Protein 5K7F (pdb70)

InterPro domains:
  IPR001647 DNA-binding HTH domain, TetR-type [PF00440] (18-64)
  IPR001647 DNA-binding HTH domain, TetR-type [PR00455] (18-31)
  IPR001647 DNA-binding HTH domain, TetR-type [PR00455] (39-62)
  IPR001647 DNA-binding HTH domain, TetR-type [PS50977] (12-72)
  IPR009057 Homedomain-like superfamily [SSF46689] (7-90)
  IPR036271 Tetracyclin repressor-like, C-terminal domain superfamily [SSF48498] (85-194)
  IPR041490 HTH-type transcriptional repressor KstR2, C-terminal [PF17932] (85-193)
  IPR050109 HTH-type, TetR-like transcriptional regulator [PTHR30055] (6-204)

Nearest PDB structures (foldseek):
  5k7f-assembly1_A  TM=1.006E+00  e=9.346E-26  Myxococcus xanthus DK 1622
  3dcf-assembly1_B  TM=7.563E-01  e=1.745E-08  Thermobifida fusca YX
  6en8-assembly1_B  TM=7.451E-01  e=1.597E-05  Sulfolobus acidocaldarius DSM 639
  6en8-assembly1_C  TM=7.399E-01  e=2.641E-05  Sulfolobus acidocaldarius DSM 639
  6el2-assembly1_B  TM=6.750E-01  e=2.523E-05  Sulfolobus acidocaldarius

CATH classification: 1.10.10.60 (+1 more: 1.10.357.10)

Structure (mmCIF, N/CA/C/O backbone):
data_5K7F
#
_entry.id   5K7F
#
_cell.length_a   39.664
_cell.length_b   95.225
_cell.length_c   62.051
_cell.angle_alpha   90.000
_cell.angle_beta   105.550
_cell.angle_gamma   90.000
#
_symmetry.space_group_name_H-M   'P 1 21 1'
#
loop_
_entity.id
_entity.type
_entity.pdbx_description
1 polymer 'Transcriptional regulator, TetR family'
2 non-polymer 'ACETATE ION'
3 water water
#
loop_
_atom_site.group_PDB
_atom_site.id
_atom_site.type_symbol
_atom_site.label_atom_id
_atom_site.label_alt_id
_atom_site.label_comp_id
_atom_site.label_asym_id
_atom_site.label_entity_id
_atom_site.label_seq_id
_atom_site.pdbx_PDB_ins_code
_atom_site.Cartn_x
_atom_site.Cartn_y
_atom_site.Cartn_z
_atom_site.occupancy
_atom_site.B_iso_or_equiv
_atom_site.auth_seq_id
_atom_site.auth_comp_id
_atom_site.auth_asym_id
_atom_site.auth_atom_id
_atom_site.pdbx_PDB_model_num
ATOM 1 N N . ARG A 1 17 ? -6.948 77.044 52.471 1.00 25.20 14 ARG A N 1
ATOM 2 C CA . ARG A 1 17 ? -7.140 77.172 53.915 1.00 22.74 14 ARG A CA 1
ATOM 3 C C . ARG A 1 17 ? -8.613 77.351 54.213 1.00 17.99 14 ARG A C 1
ATOM 4 O O . ARG A 1 17 ? -9.097 76.927 55.243 1.00 18.79 14 ARG A O 1
ATOM 24 N N . TYR A 1 18 ? -9.270 78.051 53.298 1.00 15.48 15 TYR A N 1
ATOM 25 C CA . TYR A 1 18 ? -10.708 78.268 53.388 1.00 19.95 15 TYR A CA 1
ATOM 26 C C . TYR A 1 18 ? -11.473 76.942 53.336 1.00 21.45 15 TYR A C 1
ATOM 27 O O . TYR A 1 18 ? -12.392 76.716 54.137 1.00 16.91 15 TYR A O 1
ATOM 45 N N . ARG A 1 19 ? -11.095 76.042 52.411 1.00 22.65 16 ARG A N 1
ATOM 46 C CA . ARG A 1 19 ? -11.772 74.750 52.297 1.00 17.21 16 ARG A CA 1
ATOM 47 C C . ARG A 1 19 ? -11.537 73.885 53.536 1.00 18.37 16 ARG A C 1
ATOM 48 O O . ARG A 1 19 ? -12.442 73.171 53.986 1.00 16.12 16 ARG A O 1
ATOM 69 N N . ALA A 1 20 ? -10.327 73.943 54.099 1.00 19.01 17 ALA A N 1
ATOM 70 C CA . ALA A 1 20 ? -10.028 73.225 55.336 1.00 15.02 17 ALA A CA 1
ATOM 71 C C . ALA A 1 20 ? -10.924 73.688 56.481 1.00 18.74 17 ALA A C 1
ATOM 72 O O . ALA A 1 20 ? -11.411 72.871 57.273 1.00 16.89 17 ALA A O 1
ATOM 79 N N . ILE A 1 21 ? -11.163 74.999 56.583 1.00 15.93 18 ILE A N 1
ATOM 80 C CA . ILE A 1 21 ? -12.094 75.516 57.574 1.00 14.11 18 ILE A CA 1
ATOM 81 C C . ILE A 1 21 ? -13.467 74.892 57.375 1.00 10.29 18 ILE A C 1
ATOM 82 O O . ILE A 1 21 ? -14.107 74.441 58.325 1.00 11.91 18 ILE A O 1
ATOM 98 N N . LEU A 1 22 ? -13.950 74.876 56.120 1.00 13.45 19 LEU A N 1
ATOM 99 C CA . LEU A 1 22 ? -15.313 74.392 55.868 1.00 9.06 19 LEU A CA 1
ATOM 100 C C . LEU A 1 22 ? -15.447 72.904 56.174 1.00 11.08 19 LEU A C 1
ATOM 101 O O . LEU A 1 22 ? -16.498 72.457 56.675 1.00 11.47 19 LEU A O 1
ATOM 117 N N . GLU A 1 23 ? -14.386 72.136 55.902 1.00 12.13 20 GLU A N 1
ATOM 118 C CA . GLU A 1 23 ? -14.383 70.702 56.165 1.00 9.72 20 GLU A CA 1
ATOM 119 C C . GLU A 1 23 ? -14.357 70.434 57.656 1.00 13.66 20 GLU A C 1
ATOM 120 O O . GLU A 1 23 ? -15.017 69.508 58.141 1.00 17.07 20 GLU A O 1
ATOM 132 N N . THR A 1 24 ? -13.594 71.245 58.390 1.00 13.92 21 THR A N 1
ATOM 133 C CA . THR A 1 24 ? -13.524 71.108 59.839 1.00 13.97 21 THR A CA 1
ATOM 134 C C . THR A 1 24 ? -14.868 71.479 60.456 1.00 14.21 21 THR A C 1
ATOM 135 O O . THR A 1 24 ? -15.394 70.760 61.298 1.00 14.59 21 THR A O 1
ATOM 146 N N . ALA A 1 25 ? -15.458 72.584 60.002 1.00 13.88 22 ALA A N 1
ATOM 147 C CA . ALA A 1 25 ? -16.788 72.977 60.456 1.00 9.93 22 ALA A CA 1
ATOM 148 C C . ALA A 1 25 ? -17.834 71.915 60.136 1.00 12.58 22 ALA A C 1
ATOM 149 O O . ALA A 1 25 ? -18.711 71.629 60.959 1.00 16.80 22 ALA A O 1
ATOM 156 N N . ALA A 1 26 ? -17.786 71.356 58.920 1.00 17.64 23 ALA A N 1
ATOM 157 C CA . ALA A 1 26 ? -18.722 70.294 58.549 1.00 12.24 23 ALA A CA 1
ATOM 158 C C . ALA A 1 26 ? -18.603 69.095 59.493 1.00 16.79 23 ALA A C 1
ATOM 159 O O . ALA A 1 26 ? -19.618 68.527 59.914 1.00 19.51 23 ALA A O 1
ATOM 166 N N . ARG A 1 27 ? -17.373 68.684 59.814 1.00 14.91 24 ARG A N 1
ATOM 167 C CA . ARG A 1 27 ? -17.178 67.645 60.830 1.00 15.81 24 ARG A CA 1
ATOM 168 C C . ARG A 1 27 ? -17.896 67.991 62.145 1.00 21.08 24 ARG A C 1
ATOM 169 O O . ARG A 1 27 ? -18.683 67.193 62.675 1.00 20.37 24 ARG A O 1
ATOM 190 N N . LEU A 1 28 ? -17.630 69.169 62.705 1.00 17.49 25 LEU A N 1
ATOM 191 C CA . LEU A 1 28 ? -18.251 69.497 63.987 1.00 21.01 25 LEU A CA 1
ATOM 192 C C . LEU A 1 28 ? -19.774 69.517 63.876 1.00 24.88 25 LEU A C 1
ATOM 193 O O . LEU A 1 28 ? -20.489 69.011 64.760 1.00 21.89 25 LEU A O 1
ATOM 209 N N . ILE A 1 29 ? -20.296 70.085 62.790 1.00 20.16 26 ILE A N 1
ATOM 210 C CA . ILE A 1 29 ? -21.748 70.197 62.656 1.00 17.93 26 ILE A CA 1
ATOM 211 C C . ILE A 1 29 ? -22.376 68.810 62.594 1.00 23.09 26 ILE A C 1
ATOM 212 O O . ILE A 1 29 ? -23.420 68.553 63.211 1.00 21.59 26 ILE A O 1
ATOM 228 N N . CYS A 1 30 ? -21.757 67.897 61.843 1.00 28.94 27 CYS A N 1
ATOM 229 C CA . CYS A 1 30 ? -22.261 66.531 61.793 1.00 27.53 27 CYS A CA 1
ATOM 230 C C . CYS A 1 30 ? -22.133 65.828 63.141 1.00 29.26 27 CYS A C 1
ATOM 231 O O . CYS A 1 30 ? -22.968 64.983 63.472 1.00 28.48 27 CYS A O 1
ATOM 239 N N . ASP A 1 31 ? -21.109 66.153 63.931 1.00 30.00 28 ASP A N 1
ATOM 240 C CA . ASP A 1 31 ? -20.914 65.441 65.189 1.00 31.12 28 ASP A CA 1
ATOM 241 C C . ASP A 1 31 ? -21.714 66.043 66.339 1.00 31.01 28 ASP A C 1
ATOM 242 O O . ASP A 1 31 ? -22.325 65.294 67.108 1.00 38.36 28 ASP A O 1
ATOM 251 N N . ARG A 1 32 ? -21.740 67.375 66.472 1.00 29.51 29 ARG A N 1
ATOM 252 C CA . ARG A 1 32 ? -22.443 68.035 67.571 1.00 34.48 29 ARG A CA 1
ATOM 253 C C . ARG A 1 32 ? -23.772 68.663 67.164 1.00 36.15 29 ARG A C 1
ATOM 254 O O . ARG A 1 32 ? -24.562 69.035 68.043 1.00 32.74 29 ARG A O 1
ATOM 258 N N . GLY A 1 33 ? -24.045 68.791 65.871 1.00 32.94 30 GLY A N 1
ATOM 259 C CA . GLY A 1 33 ? -25.198 69.532 65.414 1.00 22.47 30 GLY A CA 1
ATOM 260 C C . GLY A 1 33 ? -24.868 70.986 65.129 1.00 27.51 30 GLY A C 1
ATOM 261 O O . GLY A 1 33 ? -23.835 71.516 65.544 1.00 30.94 30 GLY A O 1
ATOM 265 N N . TYR A 1 34 ? -25.769 71.633 64.380 1.00 26.00 31 TYR A N 1
ATOM 266 C CA . TYR A 1 34 ? -25.582 73.032 63.993 1.00 27.74 31 TYR A CA 1
ATOM 267 C C . TYR A 1 34 ? -25.839 73.975 65.167 1.00 35.18 31 TYR A C 1
ATOM 268 O O . TYR A 1 34 ? -25.063 74.913 65.394 1.00 27.35 31 TYR A O 1
ATOM 286 N N . GLU A 1 35 ? -26.938 73.748 65.911 1.00 30.95 32 GLU A N 1
ATOM 287 C CA . GLU A 1 35 ? -27.239 74.550 67.098 1.00 33.91 32 GLU A CA 1
ATOM 288 C C . GLU A 1 35 ? -26.194 74.345 68.189 1.00 33.31 32 GLU A C 1
ATOM 289 O O . GLU A 1 35 ? -25.855 75.286 68.917 1.00 35.07 32 GLU A O 1
ATOM 293 N N . GLY A 1 36 ? -25.679 73.123 68.324 1.00 31.16 33 GLY A N 1
ATOM 294 C CA . GLY A 1 36 ? -24.636 72.867 69.300 1.00 37.74 33 GLY A CA 1
ATOM 295 C C . GLY A 1 36 ? -23.334 73.588 69.003 1.00 35.33 33 GLY A C 1
ATOM 296 O O . GLY A 1 36 ? -22.642 74.030 69.928 1.00 36.46 33 GLY A O 1
ATOM 300 N N . THR A 1 37 ? -23.003 73.759 67.725 1.00 29.30 34 THR A N 1
ATOM 301 C CA . THR A 1 37 ? -21.677 74.193 67.313 1.00 20.30 34 THR A CA 1
ATOM 302 C C . THR A 1 37 ? -21.585 75.712 67.200 1.00 26.77 34 THR A C 1
ATOM 303 O O . THR A 1 37 ? -22.398 76.344 66.519 1.00 28.31 34 THR A O 1
ATOM 314 N N . SER A 1 38 ? -20.541 76.279 67.792 1.00 20.67 35 SER A N 1
ATOM 315 C CA . SER A 1 38 ? -20.337 77.719 67.799 1.00 24.97 35 SER A CA 1
ATOM 316 C C . SER A 1 38 ? -19.111 78.127 66.981 1.00 21.39 35 SER A C 1
ATOM 317 O O . SER A 1 38 ? -18.198 77.334 66.714 1.00 14.97 35 SER A O 1
ATOM 325 N N . MET A 1 39 ? -19.099 79.405 66.590 1.00 15.30 36 MET A N 1
ATOM 326 C CA . MET A 1 39 ? -17.979 79.919 65.826 1.00 22.66 36 MET A CA 1
ATOM 327 C C . MET A 1 39 ? -16.703 79.860 66.648 1.00 16.30 36 MET A C 1
ATOM 328 O O . MET A 1 39 ? -15.631 79.592 66.110 1.00 17.08 36 MET A O 1
ATOM 342 N N . GLN A 1 40 ? -16.812 80.044 67.971 1.00 21.93 37 GLN A N 1
ATOM 343 C CA . GLN A 1 40 ? -15.645 79.907 68.831 1.00 22.96 37 GLN A CA 1
ATOM 344 C C . GLN A 1 40 ? -15.129 78.472 68.817 1.00 19.70 37 GLN A C 1
ATOM 345 O O . GLN A 1 40 ? -13.923 78.240 68.680 1.00 15.97 37 GLN A O 1
ATOM 359 N N . GLU A 1 41 ? -16.026 77.494 68.891 1.00 16.02 38 GLU A N 1
ATOM 360 C CA . GLU A 1 41 ? -15.591 76.095 68.819 1.00 15.93 38 GLU A CA 1
ATOM 361 C C . GLU A 1 41 ? -14.963 75.776 67.470 1.00 13.95 38 GLU A C 1
ATOM 362 O O . GLU A 1 41 ? -13.984 75.022 67.388 1.00 17.87 38 GLU A O 1
ATOM 374 N N . ILE A 1 42 ? -15.511 76.340 66.392 1.00 14.83 39 ILE A N 1
ATOM 375 C CA . ILE A 1 42 ? -14.916 76.123 65.081 1.00 14.06 39 ILE A CA 1
ATOM 376 C C . ILE A 1 42 ? -13.534 76.721 65.013 1.00 18.72 39 ILE A C 1
ATOM 377 O O . ILE A 1 42 ? -12.611 76.105 64.474 1.00 15.62 39 ILE A O 1
ATOM 393 N N . ALA A 1 43 ? -13.362 77.936 65.526 1.00 16.57 40 ALA A N 1
ATOM 394 C CA . ALA A 1 43 ? -12.036 78.526 65.503 1.00 12.26 40 ALA A CA 1
ATOM 395 C C . ALA A 1 43 ? -11.040 77.635 66.233 1.00 12.23 40 ALA A C 1
ATOM 396 O O . ALA A 1 43 ? -9.955 77.362 65.723 1.00 19.41 40 ALA A O 1
ATOM 403 N N . ALA A 1 44 ? -11.405 77.149 67.416 1.00 17.39 41 ALA A N 1
ATOM 404 C CA . ALA A 1 44 ? -10.481 76.304 68.171 1.00 15.57 41 ALA A CA 1
ATOM 405 C C . ALA A 1 44 ? -10.169 75.006 67.427 1.00 18.08 41 ALA A C 1
ATOM 406 O O . ALA A 1 44 ? -9.013 74.574 67.379 1.00 19.16 41 ALA A O 1
ATOM 413 N N . ALA A 1 45 ? -11.183 74.371 66.837 1.00 20.44 42 ALA A N 1
ATOM 414 C CA . ALA A 1 45 ? -10.925 73.137 66.093 1.00 25.10 42 ALA A CA 1
ATOM 415 C C . ALA A 1 45 ? -10.018 73.371 64.887 1.00 21.11 42 ALA A C 1
ATOM 416 O O . ALA A 1 45 ? -9.331 72.445 64.449 1.00 17.49 42 ALA A O 1
ATOM 423 N N . CYS A 1 46 ? -10.048 74.576 64.308 1.00 18.71 43 CYS A N 1
ATOM 424 C CA . CYS A 1 46 ? -9.175 74.970 63.212 1.00 21.26 43 CYS A CA 1
ATOM 425 C C . CYS A 1 46 ? -7.826 75.480 63.696 1.00 20.86 43 CYS A C 1
ATOM 426 O O . CYS A 1 46 ? -6.964 75.818 62.872 1.00 17.94 43 CYS A O 1
ATOM 434 N N . ARG A 1 47 ? -7.631 75.550 65.013 1.00 24.14 44 ARG A N 1
ATOM 435 C CA . ARG A 1 47 ? -6.432 76.126 65.592 1.00 19.26 44 ARG A CA 1
ATOM 436 C C . ARG A 1 47 ? -6.191 77.543 65.071 1.00 23.11 44 ARG A C 1
ATOM 437 O O . ARG A 1 47 ? -5.074 77.907 64.719 1.00 23.96 44 ARG A O 1
ATOM 458 N N . MET A 1 48 ? -7.255 78.353 65.029 1.00 21.44 45 MET A N 1
ATOM 459 C CA . MET A 1 48 ? -7.188 79.734 64.556 1.00 21.52 45 MET A CA 1
ATOM 460 C C . MET A 1 48 ? -7.668 80.685 65.648 1.00 14.72 45 MET A C 1
ATOM 461 O O . MET A 1 48 ? -8.399 80.297 66.551 1.00 18.55 45 MET A O 1
ATOM 475 N N . THR A 1 49 ? -7.195 81.928 65.601 1.00 20.69 46 THR A N 1
ATOM 476 C CA . THR A 1 49 ? -7.834 82.939 66.418 1.00 19.01 46 THR A CA 1
ATOM 477 C C . THR A 1 49 ? -9.227 83.202 65.876 1.00 16.39 46 THR A C 1
ATOM 478 O O . THR A 1 49 ? -9.505 82.961 64.696 1.00 16.91 46 THR A O 1
ATOM 489 N N . LYS A 1 50 ? -10.099 83.719 66.748 1.00 15.31 47 LYS A N 1
ATOM 490 C CA . LYS A 1 50 ? -11.410 84.187 66.303 1.00 15.96 47 LYS A CA 1
ATOM 491 C C . LYS A 1 50 ? -11.275 85.239 65.212 1.00 13.73 47 LYS A C 1
ATOM 492 O O . LYS A 1 50 ? -12.088 85.298 64.277 1.00 14.14 47 LYS A O 1
ATOM 511 N N . ALA A 1 51 ? -10.244 86.090 65.319 1.00 18.99 48 ALA A N 1
ATOM 512 C CA . ALA A 1 51 ? -10.010 87.090 64.288 1.00 18.54 48 ALA A CA 1
ATOM 513 C C . ALA A 1 51 ? -9.685 86.438 62.951 1.00 15.53 48 ALA A C 1
ATOM 514 O O . ALA A 1 51 ? -10.182 86.869 61.897 1.00 15.19 48 ALA A O 1
ATOM 521 N N . GLY A 1 52 ? -8.868 85.382 62.973 1.00 16.82 49 GLY A N 1
ATOM 522 C CA . GLY A 1 52 ? -8.477 84.732 61.734 1.00 19.33 49 GLY A CA 1
ATOM 523 C C . GLY A 1 52 ? -9.641 84.003 61.096 1.00 18.25 49 GLY A C 1
ATOM 524 O O . GLY A 1 52 ? -9.822 84.062 59.877 1.00 20.72 49 GLY A O 1
ATOM 528 N N . LEU A 1 53 ? -10.465 83.336 61.912 1.00 18.03 50 LEU A N 1
ATOM 529 C CA . LEU A 1 53 ? -11.701 82.740 61.381 1.00 12.95 50 LEU A CA 1
ATOM 530 C C . LEU A 1 53 ? -12.596 83.810 60.787 1.00 17.84 50 LEU A C 1
ATOM 531 O O . LEU A 1 53 ? -13.056 83.686 59.646 1.00 15.26 50 LEU A O 1
ATOM 547 N N . TYR A 1 54 ? -12.815 84.893 61.535 1.00 12.36 51 TYR A N 1
ATOM 548 C CA . TYR A 1 54 ? -13.724 85.948 61.110 1.00 16.56 51 TYR A CA 1
ATOM 549 C C . TYR A 1 54 ? -13.361 86.521 59.738 1.00 15.30 51 TYR A C 1
ATOM 550 O O . TYR A 1 54 ? -14.242 86.946 58.987 1.00 18.57 51 TYR A O 1
ATOM 568 N N . HIS A 1 55 ? -12.074 86.577 59.405 1.00 15.57 52 HIS A N 1
ATOM 569 C CA . HIS A 1 55 ? -11.647 87.039 58.089 1.00 23.29 52 HIS A CA 1
ATOM 570 C C . HIS A 1 55 ? -12.267 86.214 56.970 1.00 19.90 52 HIS A C 1
ATOM 571 O O . HIS A 1 55 ? -12.533 86.748 55.888 1.00 20.34 52 HIS A O 1
ATOM 575 N N . HIS A 1 56 ? -12.495 84.922 57.210 1.00 19.93 53 HIS A N 1
ATOM 576 C CA . HIS A 1 56 ? -13.121 84.028 56.230 1.00 19.69 53 HIS A CA 1
ATOM 577 C C . HIS A 1 56 ? -14.654 83.974 56.360 1.00 24.24 53 HIS A C 1
ATOM 578 O O . HIS A 1 56 ? -15.362 84.056 55.350 1.00 24.72 53 HIS A O 1
ATOM 592 N N . ILE A 1 57 ? -15.178 83.810 57.582 1.00 15.93 54 ILE A N 1
ATOM 593 C CA . ILE A 1 57 ? -16.602 83.609 57.868 1.00 16.94 54 ILE A CA 1
ATOM 594 C C . ILE A 1 57 ? -16.987 84.397 59.117 1.00 23.80 54 ILE A C 1
ATOM 595 O O . ILE A 1 57 ? -16.368 84.227 60.172 1.00 18.59 54 ILE A O 1
ATOM 611 N N . GLN A 1 58 ? -18.069 85.184 59.038 1.00 22.47 55 GLN A N 1
ATOM 612 C CA . GLN A 1 58 ? -18.453 86.062 60.146 1.00 20.33 55 GLN A CA 1
ATOM 613 C C . GLN A 1 58 ? -19.643 85.585 60.998 1.00 32.36 55 GLN A C 1
ATOM 614 O O . GLN A 1 58 ? -19.810 86.075 62.125 1.00 30.37 55 GLN A O 1
ATOM 628 N N . ASN A 1 59 ? -20.484 84.667 60.523 1.00 18.37 56 ASN A N 1
ATOM 629 C CA . ASN A 1 59 ? -21.570 84.160 61.347 1.00 25.42 56 ASN A CA 1
ATOM 630 C C . ASN A 1 59 ? -21.968 82.782 60.842 1.00 26.66 56 ASN A C 1
ATOM 631 O O . ASN A 1 59 ? -21.428 82.284 59.847 1.00 18.72 56 ASN A O 1
ATOM 642 N N . LYS A 1 60 ? -22.949 82.175 61.528 1.00 24.21 57 LYS A N 1
ATOM 643 C CA . LYS A 1 60 ? -23.277 80.783 61.252 1.00 22.40 57 LYS A CA 1
ATOM 644 C C . LYS A 1 60 ? -24.066 80.646 59.957 1.00 26.16 57 LYS A C 1
ATOM 645 O O . LYS A 1 60 ? -23.882 79.670 59.229 1.00 20.47 57 LYS A O 1
ATOM 664 N N . GLU A 1 61 ? -24.939 81.612 59.651 1.00 23.14 58 GLU A N 1
ATOM 665 C CA . GLU A 1 61 ? -25.631 81.617 58.364 1.00 23.36 58 GLU A CA 1
ATOM 666 C C . GLU A 1 61 ? -24.632 81.606 57.212 1.00 14.06 58 GLU A C 1
ATOM 667 O O . GLU A 1 61 ? -24.737 80.797 56.282 1.00 19.02 58 GLU A O 1
ATOM 671 N N . GLN A 1 62 ? -23.682 82.528 57.237 1.00 17.92 59 GLN A N 1
ATOM 672 C CA A GLN A 1 62 ? -22.648 82.558 56.206 0.48 19.57 59 GLN A CA 1
ATOM 673 C CA B GLN A 1 62 ? -22.644 82.559 56.212 0.52 19.56 59 GLN A CA 1
ATOM 674 C C . GLN A 1 62 ? -21.918 81.219 56.122 1.00 16.28 59 GLN A C 1
ATOM 675 O O . GLN A 1 62 ? -21.675 80.712 55.024 1.00 17.27 59 GLN A O 1
ATOM 701 N N . LEU A 1 63 ? -21.567 80.642 57.266 1.00 14.16 60 LEU A N 1
ATOM 702 C CA . LEU A 1 63 ? -20.838 79.374 57.270 1.00 16.50 60 LEU A CA 1
ATOM 703 C C . LEU A 1 63 ? -21.624 78.280 56.560 1.00 16.84 60 LEU A C 1
ATOM 704 O O . LEU A 1 63 ? -21.069 77.503 55.774 1.00 13.44 60 LEU A O 1
ATOM 720 N N . LEU A 1 64 ? -22.905 78.152 56.891 1.00 11.82 61 LEU A N 1
ATOM 721 C CA . LEU A 1 64 ? -23.719 77.087 56.313 1.00 16.68 61 LEU A CA 1
ATOM 722 C C . LEU A 1 64 ? -23.799 77.202 54.784 1.00 14.78 61 LEU A C 1
ATOM 723 O O . LEU A 1 64 ? -23.576 76.218 54.068 1.00 14.41 61 LEU A O 1
ATOM 739 N N . PHE A 1 65 ? -24.117 78.398 54.268 1.00 13.49 62 PHE A N 1
ATOM 740 C CA . PHE A 1 65 ? -24.172 78.631 52.819 1.00 12.66 62 PHE A CA 1
ATOM 741 C C . PHE A 1 65 ? -22.826 78.353 52.168 1.00 16.28 62 PHE A C 1
ATOM 742 O O . PHE A 1 65 ? -22.748 77.840 51.043 1.00 16.79 62 PHE A O 1
ATOM 759 N N . ALA A 1 66 ? -21.760 78.705 52.856 1.00 13.38 63 ALA A N 1
ATOM 760 C CA . ALA A 1 66 ? -20.432 78.426 52.332 1.00 11.13 63 ALA A CA 1
ATOM 761 C C . ALA A 1 66 ? -20.197 76.922 52.201 1.00 12.56 63 ALA A C 1
ATOM 762 O O . ALA A 1 66 ? -19.601 76.451 51.212 1.00 13.80 63 ALA A O 1
ATOM 769 N N . ILE A 1 67 ? -20.584 76.161 53.224 1.00 13.86 64 ILE A N 1
ATOM 770 C CA . ILE A 1 67 ? -20.369 74.717 53.148 1.00 10.94 64 ILE A CA 1
ATOM 771 C C . ILE A 1 67 ? -21.197 74.147 52.009 1.00 9.72 64 ILE A C 1
ATOM 772 O O . ILE A 1 67 ? -20.688 73.340 51.212 1.00 11.00 64 ILE A O 1
ATOM 788 N N . MET A 1 68 ? -22.483 74.564 51.899 1.00 11.73 65 MET A N 1
ATOM 789 C CA . MET A 1 68 ? -23.329 74.034 50.838 1.00 8.83 65 MET A CA 1
ATOM 790 C C . MET A 1 68 ? -22.809 74.424 49.447 1.00 12.48 65 MET A C 1
ATOM 791 O O . MET A 1 68 ? -22.809 73.607 48.521 1.00 11.91 65 MET A O 1
ATOM 805 N N . ASN A 1 69 ? -22.328 75.647 49.268 1.00 9.48 66 ASN A N 1
ATOM 806 C CA A ASN A 1 69 ? -21.742 76.000 47.983 0.44 14.75 66 ASN A CA 1
ATOM 807 C CA B ASN A 1 69 ? -21.721 76.020 47.995 0.56 14.77 66 ASN A CA 1
ATOM 808 C C . ASN A 1 69 ? -20.449 75.224 47.724 1.00 11.85 66 ASN A C 1
ATOM 809 O O . ASN A 1 69 ? -20.154 74.878 46.572 1.00 11.88 66 ASN A O 1
ATOM 830 N N . TYR A 1 70 ? -19.686 74.931 48.774 1.00 7.66 67 TYR A N 1
ATOM 831 C CA . TYR A 1 70 ? -18.491 74.112 48.600 1.00 10.55 67 TYR A CA 1
ATOM 832 C C . TYR A 1 70 ? -18.891 72.718 48.146 1.00 9.65 67 TYR A C 1
ATOM 833 O O . TYR A 1 70 ? -18.266 72.146 47.243 1.00 10.61 67 TYR A O 1
ATOM 851 N N . GLY A 1 71 ? -19.994 72.193 48.703 1.00 11.71 68 GLY A N 1
ATOM 852 C CA . GLY A 1 71 ? -20.453 70.878 48.292 1.00 7.88 68 GLY A CA 1
ATOM 853 C C . GLY A 1 71 ? -20.820 70.846 46.821 1.00 10.17 68 GLY A C 1
ATOM 854 O O . GLY A 1 71 ? -20.575 69.860 46.113 1.00 8.68 68 GLY A O 1
ATOM 858 N N . MET A 1 72 ? -21.450 71.903 46.334 1.00 10.62 69 MET A N 1
ATOM 859 C CA . MET A 1 72 ? -21.763 71.891 44.901 1.00 11.32 69 MET A CA 1
ATOM 860 C C . MET A 1 72 ? -20.519 72.077 44.042 1.00 8.78 69 MET A C 1
ATOM 861 O O . MET A 1 72 ? -20.466 71.569 42.916 1.00 10.41 69 MET A O 1
ATOM 875 N N . ASP A 1 73 ? -19.541 72.846 44.523 1.00 8.38 70 ASP A N 1
ATOM 876 C CA . ASP A 1 73 ? -18.235 72.926 43.869 1.00 10.80 70 ASP A CA 1
ATOM 877 C C . ASP A 1 73 ? -17.592 71.556 43.782 1.00 10.99 70 ASP A C 1
ATOM 878 O O . ASP A 1 73 ? -16.907 71.238 42.797 1.00 12.90 70 ASP A O 1
ATOM 887 N N . LEU A 1 74 ? -17.783 70.730 44.813 1.00 10.75 71 LEU A N 1
ATOM 888 C CA . LEU A 1 74 ? -17.202 69.399 44.787 1.00 11.35 71 LEU A CA 1
ATOM 889 C C . LEU A 1 74 ? -17.874 68.516 43.744 1.00 13.12 71 LEU A C 1
ATOM 890 O O . LEU A 1 74 ? -17.198 67.699 43.110 1.00 11.81 71 LEU A O 1
ATOM 906 N N . PHE A 1 75 ? -19.209 68.608 43.596 1.00 9.68 72 PHE A N 1
ATOM 907 C CA . PHE A 1 75 ? -19.877 67.899 42.491 1.00 10.04 72 PHE A CA 1
ATOM 908 C C . PHE A 1 75 ? -19.264 68.269 41.129 1.00 16.27 72 PHE A C 1
ATOM 909 O O . PHE A 1 75 ? -19.062 67.402 40.272 1.00 11.36 72 PHE A O 1
ATOM 926 N N . GLU A 1 76 ? -18.953 69.544 40.902 1.00 13.06 73 GLU A N 1
ATOM 927 C CA . GLU A 1 76 ? -18.237 69.922 39.683 1.00 15.65 73 GLU A CA 1
ATOM 928 C C . GLU A 1 76 ? -16.835 69.309 39.622 1.00 18.78 73 GLU A C 1
ATOM 929 O O . GLU A 1 76 ? -16.437 68.712 38.617 1.00 14.35 73 GLU A O 1
ATOM 941 N N . GLU A 1 77 ? -16.060 69.478 40.686 1.00 15.56 74 GLU A N 1
ATOM 942 C CA . GLU A 1 77 ? -14.647 69.143 40.652 1.00 12.37 74 GLU A CA 1
ATOM 943 C C . GLU A 1 77 ? -14.408 67.640 40.683 1.00 12.88 74 GLU A C 1
ATOM 944 O O . GLU A 1 77 ? -13.449 67.140 40.069 1.00 15.23 74 GLU A O 1
ATOM 956 N N . GLN A 1 78 ? -15.234 66.915 41.421 1.00 12.70 75 GLN A N 1
ATOM 957 C CA . GLN A 1 78 ? -15.025 65.494 41.621 1.00 10.04 75 GLN A CA 1
ATOM 958 C C . GLN A 1 78 ? -15.924 64.627 40.767 1.00 8.71 75 GLN A C 1
AT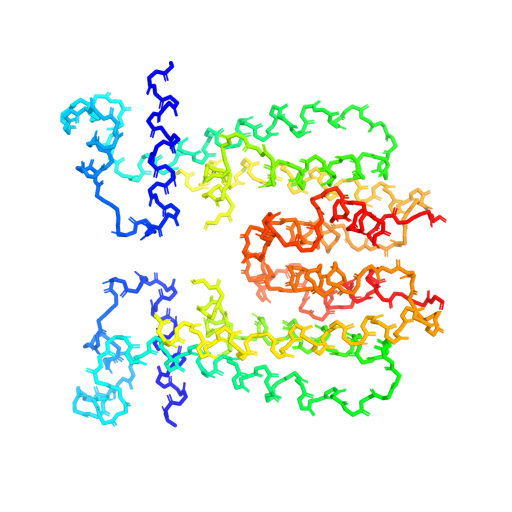OM 959 O O . GLN A 1 78 ? -15.719 63.411 40.738 1.00 9.01 75 GLN A O 1
ATOM 973 N N . VAL A 1 79 ? -16.939 65.188 40.117 1.00 13.57 76 VAL A N 1
ATOM 974 C CA . VAL A 1 79 ? -17.863 64.355 39.356 1.00 7.99 76 VAL A CA 1
ATOM 975 C C . VAL A 1 79 ? -18.015 64.896 37.934 1.00 8.26 76 VAL A C 1
ATOM 976 O O . VAL A 1 79 ? -17.502 64.304 36.988 1.00 9.04 76 VAL A O 1
ATOM 989 N N . LEU A 1 80 ? -18.687 66.039 37.773 1.00 9.00 77 LEU A N 1
ATOM 990 C CA . LEU A 1 80 ? -19.034 66.517 36.428 1.00 9.47 77 LEU A CA 1
ATOM 991 C C . LEU A 1 80 ? -17.817 66.751 35.534 1.00 13.61 77 LEU A C 1
ATOM 992 O O . LEU A 1 80 ? -17.813 66.391 34.347 1.00 15.56 77 LEU A O 1
ATOM 1008 N N . SER A 1 81 ? -16.796 67.405 36.054 1.00 9.67 78 SER A N 1
ATOM 1009 C CA . SER A 1 81 ? -15.651 67.720 35.208 1.00 18.42 78 SER A CA 1
ATOM 1010 C C . SER A 1 81 ? -14.956 66.454 34.750 1.00 12.76 78 SER A C 1
ATOM 1011 O O . SER A 1 81 ? -14.239 66.482 33.750 1.00 20.50 78 SER A O 1
ATOM 1019 N N . ARG A 1 82 ? -15.208 65.342 35.428 1.00 11.18 79 ARG A N 1
ATOM 1020 C CA . ARG A 1 82 ? -14.599 64.076 35.105 1.00 9.68 79 ARG A CA 1
ATOM 1021 C C . ARG A 1 82 ? -15.391 63.287 34.077 1.00 14.69 79 ARG A C 1
ATOM 1022 O O . ARG A 1 82 ? -14.827 62.363 33.489 1.00 11.10 79 ARG A O 1
ATOM 1043 N N . VAL A 1 83 ? -16.681 63.610 33.842 1.00 12.90 80 VAL A N 1
ATOM 1044 C CA . VAL A 1 83 ? -17.518 62.729 33.027 1.00 10.96 80 VAL A CA 1
ATOM 1045 C C . VAL A 1 83 ? -18.219 63.476 31.904 1.00 13.53 80 VAL A C 1
ATOM 1046 O O . VAL A 1 83 ? -18.761 62.847 30.985 1.00 17.07 80 VAL A O 1
ATOM 1059 N N . GLN A 1 84 ? -18.239 64.805 31.955 1.00 15.42 81 GLN A N 1
ATOM 1060 C CA . GLN A 1 84 ? -19.179 65.531 31.102 1.00 21.29 81 GLN A CA 1
ATOM 1061 C C . GLN A 1 84 ? -18.857 65.392 29.612 1.00 22.00 81 GLN A C 1
ATOM 1062 O O . GLN A 1 84 ? -19.758 65.565 28.785 1.00 21.54 81 GLN A O 1
ATOM 1076 N N . ASP A 1 85 ? -17.629 65.038 29.260 1.00 19.70 82 ASP A N 1
ATOM 1077 C CA . ASP A 1 85 ? -17.205 64.863 27.881 1.00 26.53 82 ASP A CA 1
ATOM 1078 C C . ASP A 1 85 ? -17.426 63.448 27.346 1.00 25.72 82 ASP A C 1
ATOM 1079 O O . ASP A 1 85 ? -17.100 63.199 26.181 1.00 25.79 82 ASP A O 1
ATOM 1088 N N . ILE A 1 86 ? -17.927 62.509 28.153 1.00 13.38 83 ILE A N 1
ATOM 1089 C CA . ILE A 1 86 ? -18.162 61.152 27.672 1.00 10.50 83 ILE A CA 1
ATOM 1090 C C . ILE A 1 86 ? -19.397 61.177 26.783 1.00 14.43 83 ILE A C 1
ATOM 1091 O O . ILE A 1 86 ? -20.491 61.551 27.227 1.00 14.91 83 ILE A O 1
ATOM 1107 N N . ALA A 1 87 ? -19.221 60.783 25.514 1.00 17.76 84 ALA A N 1
ATOM 1108 C CA . ALA A 1 87 ? -20.267 60.985 24.515 1.00 19.77 84 ALA A CA 1
ATOM 1109 C C . ALA A 1 87 ? -21.363 59.937 24.632 1.00 12.86 84 ALA A C 1
ATOM 1110 O O . ALA A 1 87 ? -22.563 60.265 24.536 1.00 13.08 84 ALA A O 1
ATOM 1117 N N . ASN A 1 88 ? -20.960 58.701 24.890 1.00 12.65 85 ASN A N 1
ATOM 1118 C CA . ASN A 1 88 ? -21.897 57.609 25.095 1.00 14.99 85 ASN A CA 1
ATOM 1119 C C . ASN A 1 88 ? -22.617 57.801 26.431 1.00 13.21 85 ASN A C 1
ATOM 1120 O O . ASN A 1 88 ? -21.949 57.858 27.484 1.00 8.30 85 ASN A O 1
ATOM 1131 N N . PRO A 1 89 ? -23.965 57.936 26.434 1.00 13.66 86 PRO A N 1
ATOM 1132 C CA . PRO A 1 89 ? -24.683 58.361 27.652 1.00 12.49 86 PRO A CA 1
ATOM 1133 C C . PRO A 1 89 ? -24.759 57.298 28.735 1.00 13.32 86 PRO A C 1
ATOM 1134 O O . PRO A 1 89 ? -24.789 57.665 29.920 1.00 11.49 86 PRO A O 1
ATOM 1145 N N . VAL A 1 90 ? -24.793 56.005 28.388 1.00 7.89 87 VAL A N 1
ATOM 1146 C CA . VAL A 1 90 ? -24.711 54.989 29.431 1.00 6.81 87 VAL A CA 1
ATOM 1147 C C . VAL A 1 90 ? -23.304 54.922 30.024 1.00 9.82 87 VAL A C 1
ATOM 1148 O O . VAL A 1 90 ? -23.153 54.803 31.249 1.00 9.30 87 VAL A O 1
ATOM 1161 N N . GLU A 1 91 ? -22.250 55.065 29.196 1.00 12.83 88 GLU A N 1
ATOM 1162 C CA A GLU A 1 91 ? -20.899 55.152 29.748 0.60 12.24 88 GLU A CA 1
ATOM 1163 C CA B GLU A 1 91 ? -20.916 55.126 29.780 0.40 12.29 88 GLU A CA 1
ATOM 1164 C C . GLU A 1 91 ? -20.769 56.363 30.657 1.00 15.00 88 GLU A C 1
ATOM 1165 O O . GLU A 1 91 ? -20.129 56.290 31.716 1.00 10.25 88 GLU A O 1
ATOM 1186 N N . ARG A 1 92 ? -21.402 57.451 30.294 1.00 9.92 89 ARG A N 1
ATOM 1187 C CA . ARG A 1 92 ? -21.376 58.645 31.117 1.00 8.95 89 ARG A CA 1
ATOM 1188 C C . ARG A 1 92 ? -22.081 58.420 32.479 1.00 8.61 89 ARG A C 1
ATOM 1189 O O . ARG A 1 92 ? -21.581 58.766 33.521 1.00 9.26 89 ARG A O 1
ATOM 1210 N N . LEU A 1 93 ? -23.248 57.783 32.441 1.00 9.50 90 LEU A N 1
ATOM 1211 C CA . LEU A 1 93 ? -23.968 57.519 33.689 1.00 7.51 90 LEU A CA 1
ATOM 1212 C C . LEU A 1 93 ? -23.184 56.556 34.583 1.00 6.27 90 LEU A C 1
ATOM 1213 O O . LEU A 1 93 ? -23.112 56.749 35.810 1.00 8.41 90 LEU A O 1
ATOM 1229 N N . ARG A 1 94 ? -22.540 55.538 33.975 1.00 9.10 91 ARG A N 1
ATOM 1230 C CA . ARG A 1 94 ? -21.749 54.585 34.755 1.00 10.29 91 ARG A CA 1
ATOM 1231 C C . ARG A 1 94 ? -20.556 55.272 35.431 1.00 8.63 91 ARG A C 1
ATOM 1232 O O . ARG A 1 94 ? -20.268 55.030 36.615 1.00 8.73 91 ARG A O 1
ATOM 1253 N N . ALA A 1 95 ? -19.897 56.160 34.707 1.00 8.43 92 ALA A N 1
ATOM 1254 C CA . ALA A 1 95 ? -18.771 56.899 35.279 1.00 14.86 92 ALA A CA 1
ATOM 1255 C C . ALA A 1 95 ? -19.247 57.903 36.317 1.00 14.18 92 ALA A C 1
ATOM 1256 O O . ALA A 1 95 ? -18.582 58.080 37.349 1.00 8.08 92 ALA A O 1
ATOM 1263 N N . CYS A 1 96 ? -20.402 58.556 36.061 1.00 10.69 93 CYS A N 1
ATOM 1264 C CA . CYS A 1 96 ? -20.943 59.556 36.976 1.00 8.97 93 CYS A CA 1
ATOM 1265 C C . CYS A 1 96 ? -21.301 58.918 38.309 1.00 6.23 93 CYS A C 1
ATOM 1266 O O . CYS A 1 96 ? -20.957 59.426 39.383 1.00 6.23 93 CYS A O 1
ATOM 1274 N N . MET A 1 97 ? -21.939 57.748 38.249 1.00 7.87 94 MET A N 1
ATOM 1275 C CA . MET A 1 97 ? -22.301 57.021 39.453 1.00 8.73 94 MET A CA 1
ATOM 1276 C C . MET A 1 97 ? -21.071 56.631 40.264 1.00 6.16 94 MET A C 1
ATOM 1277 O O . MET A 1 97 ? -21.056 56.783 41.496 1.00 8.16 94 MET A O 1
ATOM 1291 N N . ARG A 1 98 ? -20.046 56.083 39.593 1.00 8.11 95 ARG A N 1
ATOM 1292 C CA . ARG A 1 98 ? -18.842 55.692 40.318 1.00 6.60 95 ARG A CA 1
ATOM 1293 C C . ARG A 1 98 ? -18.181 56.907 40.981 1.00 7.09 95 ARG A C 1
ATOM 1294 O O . ARG A 1 98 ? -17.918 56.891 42.196 1.00 8.10 95 ARG A O 1
ATOM 1315 N N . HIS A 1 99 ? -17.995 57.993 40.232 1.00 5.53 96 HIS A N 1
ATOM 1316 C CA . HIS A 1 99 ? -17.424 59.205 40.836 1.00 5.51 96 HIS A CA 1
ATOM 1317 C C . HIS A 1 99 ? -18.274 59.744 41.988 1.00 8.74 96 HIS A C 1
ATOM 1318 O O . HIS A 1 99 ? -17.736 60.187 43.015 1.00 9.30 96 HIS A O 1
ATOM 1332 N N . ASN A 1 100 ? -19.611 59.742 41.834 1.00 4.51 97 ASN A N 1
ATOM 1333 C CA . ASN A 1 100 ? -20.484 60.245 42.900 1.00 9.13 97 ASN A CA 1
ATOM 1334 C C . ASN A 1 100 ? -20.367 59.388 44.176 1.00 8.42 97 ASN A C 1
ATOM 1335 O O . ASN A 1 100 ? -20.402 59.905 45.294 1.00 9.45 97 ASN A O 1
ATOM 1346 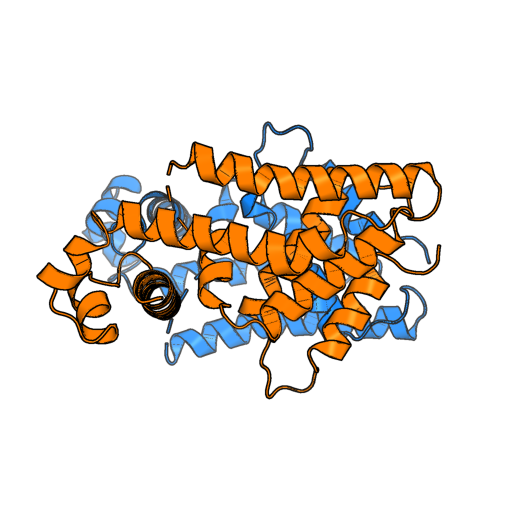N N . ILE A 1 101 ? -20.242 58.067 44.034 1.00 4.81 98 ILE A N 1
ATOM 1347 C CA . ILE A 1 101 ? -20.140 57.220 45.211 1.00 5.00 98 ILE A CA 1
ATOM 1348 C C . ILE A 1 101 ? -18.844 57.514 45.947 1.00 10.10 98 ILE A C 1
ATOM 1349 O O . ILE A 1 101 ? -18.792 57.530 47.186 1.00 12.32 98 ILE A O 1
ATOM 1365 N N . LEU A 1 102 ? -17.786 57.746 45.193 1.00 6.21 99 LEU A N 1
ATOM 1366 C CA . LEU A 1 102 ? -16.520 58.124 45.814 1.00 9.07 99 LEU A CA 1
ATOM 1367 C C . LEU A 1 102 ? -16.647 59.475 46.529 1.00 11.12 99 LEU A C 1
ATOM 1368 O O . LEU A 1 102 ? -16.205 59.630 47.669 1.00 9.28 99 LEU A O 1
ATOM 1384 N N . LEU A 1 103 ? -17.244 60.475 45.889 1.00 8.22 100 LEU A N 1
ATOM 1385 C CA . LEU A 1 103 ? -17.445 61.753 46.577 1.00 10.64 100 LEU A CA 1
ATOM 1386 C C . LEU A 1 103 ? -18.203 61.602 47.908 1.00 6.53 100 LEU A C 1
ATOM 1387 O O . LEU A 1 103 ? -17.921 62.307 48.881 1.00 7.87 100 LEU A O 1
ATOM 1403 N N . VAL A 1 104 ? -19.132 60.652 47.984 1.00 7.04 101 VAL A N 1
ATOM 1404 C CA . VAL A 1 104 ? -19.951 60.452 49.165 1.00 10.06 101 VAL A CA 1
ATOM 1405 C C . VAL A 1 104 ? -19.190 59.755 50.270 1.00 9.40 101 VAL A C 1
ATOM 1406 O O . VAL A 1 104 ? -19.529 59.928 51.452 1.00 10.77 101 VAL A O 1
ATOM 1419 N N . THR A 1 105 ? -18.154 58.968 49.916 1.00 8.12 102 THR A N 1
ATOM 1420 C CA . THR A 1 105 ? -17.521 58.058 50.862 1.00 6.29 102 THR A CA 1
ATOM 1421 C C . THR A 1 105 ? -16.128 58.465 51.261 1.00 12.72 102 THR A C 1
ATOM 1422 O O . THR A 1 105 ? -15.675 58.020 52.324 1.00 14.63 102 THR A O 1
ATOM 1433 N N . ARG A 1 106 ? -15.455 59.309 50.469 1.00 6.96 103 ARG A N 1
ATOM 1434 C CA . ARG A 1 106 ? -14.101 59.741 50.838 1.00 9.44 103 ARG A CA 1
ATOM 1435 C C . ARG A 1 106 ? -14.130 60.520 52.157 1.00 9.42 103 ARG A C 1
ATOM 1436 O O . ARG A 1 106 ? -14.956 61.413 52.367 1.00 12.73 103 ARG A O 1
ATOM 1457 N N . GLY A 1 107 ? -13.226 60.178 53.066 1.00 8.10 104 GLY A N 1
ATOM 1458 C CA . GLY A 1 107 ? -13.213 60.845 54.354 1.00 7.91 104 GLY A CA 1
ATOM 1459 C C . GLY A 1 107 ? -13.229 62.366 54.268 1.00 12.85 104 GLY A C 1
ATOM 1460 O O . GLY A 1 107 ? -13.921 63.022 55.047 1.00 14.57 104 GLY A O 1
ATOM 1464 N N . TRP A 1 108 ? -12.465 62.953 53.324 1.00 14.00 105 TRP A N 1
ATOM 1465 C CA . TRP A 1 108 ? -12.344 64.411 53.330 1.00 10.65 105 TRP A CA 1
ATOM 1466 C C . TRP A 1 108 ? -13.583 65.134 52.820 1.00 10.05 105 TRP A C 1
ATOM 1467 O O . TRP A 1 108 ? -13.772 66.299 53.167 1.00 11.76 105 TRP A O 1
ATOM 1488 N N . SER A 1 109 ? -14.442 64.490 52.024 1.00 9.44 106 SER A N 1
ATOM 1489 C CA . SER A 1 109 ? -15.582 65.171 51.429 1.00 10.35 106 SER A CA 1
ATOM 1490 C C . SER A 1 109 ? -16.923 64.770 52.042 1.00 8.59 106 SER A C 1
ATOM 1491 O O . SER A 1 109 ? -17.909 65.465 51.819 1.00 10.24 106 SER A O 1
ATOM 1499 N N . LYS A 1 110 ? -16.981 63.697 52.834 1.00 6.95 107 LYS A N 1
ATOM 1500 C CA . LYS A 1 110 ? -18.272 63.078 53.137 1.00 8.97 107 LYS A CA 1
ATOM 1501 C C . LYS A 1 110 ? -19.183 63.971 53.979 1.00 11.33 107 LYS A C 1
ATOM 1502 O O . LYS A 1 110 ? -20.398 63.959 53.788 1.00 11.50 107 LYS A O 1
ATOM 1521 N N . GLU A 1 111 ? -18.642 64.744 54.931 1.00 12.30 108 GLU A N 1
ATOM 1522 C CA . GLU A 1 111 ? -19.528 65.526 55.785 1.00 12.08 108 GLU A CA 1
ATOM 1523 C C . GLU A 1 111 ? -20.025 66.784 55.085 1.00 10.29 108 GLU A C 1
ATOM 1524 O O . GLU A 1 111 ? -21.163 67.195 55.317 1.00 12.15 108 GLU A O 1
ATOM 1536 N N . VAL A 1 112 ? -19.186 67.413 54.248 1.00 12.43 109 VAL A N 1
ATOM 1537 C CA . VAL A 1 112 ? -19.660 68.515 53.397 1.00 11.09 109 VAL A CA 1
ATOM 1538 C C . VAL A 1 112 ? -20.889 68.071 52.605 1.00 11.77 109 VAL A C 1
ATOM 1539 O O . VAL A 1 112 ? -21.893 68.789 52.519 1.00 12.00 109 VAL A O 1
ATOM 1552 N N . ILE A 1 113 ? -20.848 66.869 52.035 1.00 8.10 110 ILE A N 1
ATOM 1553 C CA . ILE A 1 113 ? -21.942 66.440 51.171 1.00 11.24 110 ILE A CA 1
ATOM 1554 C C . ILE A 1 113 ? -23.179 66.099 52.008 1.00 12.22 110 ILE A C 1
ATOM 1555 O O . ILE A 1 113 ? -24.314 66.332 51.594 1.00 13.25 110 ILE A O 1
ATOM 1571 N N . ILE A 1 114 ? -22.985 65.519 53.192 1.00 13.77 111 ILE A N 1
ATOM 1572 C CA . ILE A 1 114 ? -24.107 65.261 54.080 1.00 15.36 111 ILE A CA 1
ATOM 1573 C C . ILE A 1 114 ? -24.850 66.560 54.386 1.00 12.17 111 ILE A C 1
ATOM 1574 O O . ILE A 1 114 ? -26.094 66.611 54.372 1.00 15.46 111 ILE A O 1
ATOM 1590 N N . ILE A 1 115 ? -24.101 67.625 54.685 1.00 11.32 112 ILE A N 1
ATOM 1591 C CA . ILE A 1 115 ? -24.753 68.869 55.064 1.00 15.70 112 ILE A CA 1
ATOM 1592 C C . ILE A 1 115 ? -25.504 69.459 53.881 1.00 17.35 112 ILE A C 1
ATOM 1593 O O . ILE A 1 115 ? -26.601 70.021 54.038 1.00 13.08 112 ILE A O 1
ATOM 1609 N N . LEU A 1 116 ? -24.949 69.298 52.678 1.00 13.00 113 LEU A N 1
ATOM 1610 C CA . LEU A 1 116 ? -25.598 69.754 51.452 1.00 13.79 113 LEU A CA 1
ATOM 1611 C C . LEU A 1 116 ? -27.038 69.259 51.333 1.00 19.13 113 LEU A C 1
ATOM 1612 O O . LEU A 1 116 ? -27.907 69.970 50.810 1.00 16.74 113 LEU A O 1
ATOM 1628 N N . HIS A 1 117 ? -27.305 68.031 51.758 1.00 19.14 114 HIS A N 1
ATOM 1629 C CA . HIS A 1 117 ? -28.619 67.442 51.568 1.00 18.81 114 HIS A CA 1
ATOM 1630 C C . HIS A 1 117 ? -29.361 67.204 52.875 1.00 21.80 114 HIS A C 1
ATOM 1631 O O . HIS A 1 117 ? -30.515 66.738 52.843 1.00 32.97 114 HIS A O 1
ATOM 1645 N N . GLU A 1 118 ? -28.754 67.542 54.012 1.00 23.99 115 GLU A N 1
ATOM 1646 C CA . GLU A 1 118 ? -29.399 67.457 55.323 1.00 30.63 115 GLU A CA 1
ATOM 1647 C C . GLU A 1 118 ? -29.548 68.850 55.940 1.00 42.31 115 GLU A C 1
ATOM 1648 O O . GLU A 1 118 ? -30.582 69.504 55.788 1.00 46.43 115 GLU A O 1
ATOM 1652 N N . GLY A 1 124 ? -33.502 81.263 52.364 1.00 26.49 121 GLY A N 1
ATOM 1653 C CA . GLY A 1 124 ? -34.634 81.984 51.792 1.00 37.14 121 GLY A CA 1
ATOM 1654 C C . GLY A 1 124 ? -34.380 82.284 50.327 1.00 42.32 121 GLY A C 1
ATOM 1655 O O . GLY A 1 124 ? -34.839 81.543 49.458 1.00 48.34 121 GLY A O 1
ATOM 1658 N N . GLU A 1 125 ? -33.654 83.377 50.053 1.00 39.35 122 GLU A N 1
ATOM 1659 C CA . GLU A 1 125 ? -33.018 83.546 48.750 1.00 30.48 122 GLU A CA 1
ATOM 1660 C C . GLU A 1 125 ? -31.768 82.685 48.625 1.00 30.10 122 GLU A C 1
ATOM 1661 O O . GLU A 1 125 ? -31.426 82.249 47.517 1.00 36.16 122 GLU A O 1
ATOM 1665 N N . THR A 1 126 ? -31.067 82.443 49.735 1.00 35.04 123 THR A N 1
ATOM 1666 C CA . THR A 1 126 ? -29.905 81.551 49.700 1.00 38.70 123 THR A CA 1
ATOM 1667 C C . THR A 1 126 ? -30.335 80.125 49.383 1.00 38.34 123 THR A C 1
ATOM 1668 O O . THR A 1 126 ? -29.636 79.402 48.651 1.00 29.49 123 THR A O 1
ATOM 1679 N N . ARG A 1 127 ? -31.497 79.719 49.917 1.00 26.85 124 ARG A N 1
ATOM 1680 C CA . ARG A 1 127 ? -32.064 78.410 49.617 1.00 25.60 124 ARG A CA 1
ATOM 1681 C C . ARG A 1 127 ? -32.302 78.243 48.124 1.00 27.46 124 ARG A C 1
ATOM 1682 O O . ARG A 1 127 ? -32.144 77.145 47.587 1.00 33.34 124 ARG A O 1
ATOM 1686 N N . ALA A 1 128 ? -32.695 79.310 47.435 1.00 28.50 125 ALA A N 1
ATOM 1687 C CA . ALA A 1 128 ? -32.931 79.181 46.002 1.00 29.23 125 ALA A CA 1
ATOM 1688 C C . ALA A 1 128 ? -31.622 79.135 45.210 1.00 31.71 125 ALA A C 1
ATOM 1689 O O . ALA A 1 128 ? -31.558 78.483 44.162 1.00 30.72 125 ALA A O 1
ATOM 1696 N N . PHE A 1 129 ? -30.573 79.808 45.680 1.00 19.03 126 PHE A N 1
ATOM 1697 C CA . PHE A 1 129 ? -29.307 79.778 44.957 1.00 26.39 126 PHE A CA 1
ATOM 1698 C C . PHE A 1 129 ? -28.705 78.371 44.992 1.00 25.11 126 PHE A C 1
ATOM 1699 O O . PHE A 1 129 ? -28.285 77.846 43.957 1.00 20.66 126 PHE A O 1
ATOM 1716 N N . ILE A 1 130 ? -28.731 77.721 46.160 1.00 29.47 127 ILE A N 1
ATOM 1717 C CA . ILE A 1 130 ? -28.275 76.332 46.258 1.00 27.65 127 ILE A CA 1
ATOM 1718 C C . ILE A 1 130 ? -29.222 75.406 45.507 1.00 20.58 127 ILE A C 1
ATOM 1719 O O . ILE A 1 130 ? -28.784 74.465 44.844 1.00 16.63 127 ILE A O 1
ATOM 1735 N N . ASP A 1 131 ? -30.540 75.634 45.626 1.00 19.95 128 ASP A N 1
ATOM 1736 C CA . ASP A 1 131 ? -31.494 74.778 44.924 1.00 22.14 128 ASP A CA 1
ATOM 1737 C C . ASP A 1 131 ? -31.244 74.813 43.425 1.00 19.14 128 ASP A C 1
ATOM 1738 O O . ASP A 1 131 ? -31.344 73.784 42.749 1.00 21.16 128 ASP A O 1
ATOM 1747 N N . ALA A 1 132 ? -30.923 75.983 42.886 1.00 16.32 129 ALA A N 1
ATOM 1748 C CA . ALA A 1 132 ? -30.645 76.088 41.455 1.00 20.85 129 ALA A CA 1
ATOM 1749 C C . ALA A 1 132 ? -29.386 75.318 41.082 1.00 16.11 129 ALA A C 1
ATOM 1750 O O . ALA A 1 132 ? -29.332 74.670 40.035 1.00 17.00 129 ALA A O 1
ATOM 1757 N N . ARG A 1 133 ? -28.378 75.340 41.947 1.00 15.00 130 ARG A N 1
ATOM 1758 C CA . ARG A 1 133 ? -27.187 74.562 41.658 1.00 17.38 130 ARG A CA 1
ATOM 1759 C C . ARG A 1 133 ? -27.496 73.072 41.710 1.00 11.94 130 ARG A C 1
ATOM 1760 O O . ARG A 1 133 ? -27.067 72.303 40.837 1.00 14.54 130 ARG A O 1
ATOM 1781 N N . LYS A 1 134 ? -28.244 72.641 42.716 1.00 15.14 131 LYS A N 1
ATOM 1782 C CA . LYS A 1 134 ? -28.599 71.224 42.793 1.00 13.99 131 LYS A CA 1
ATOM 1783 C C . LYS A 1 134 ? -29.341 70.788 41.540 1.00 12.19 131 LYS A C 1
ATOM 1784 O O . LYS A 1 134 ? -29.159 69.661 41.052 1.00 11.11 131 LYS A O 1
ATOM 1803 N N . LYS A 1 135 ? -30.194 71.663 41.007 1.00 15.62 132 LYS A N 1
ATOM 1804 C CA . LYS A 1 135 ? -31.023 71.265 39.874 1.00 15.06 132 LYS A CA 1
ATOM 1805 C C . LYS A 1 135 ? -30.204 71.101 38.600 1.00 9.84 132 LYS A C 1
ATOM 1806 O O . LYS A 1 135 ? -30.601 70.331 37.717 1.00 14.15 132 LYS A O 1
ATOM 1825 N N . LYS A 1 136 ? -29.095 71.821 38.464 1.00 15.23 133 LYS A N 1
ATOM 1826 C CA . LYS A 1 136 ? -28.207 71.613 37.317 1.00 12.82 133 LYS A CA 1
ATOM 1827 C C . LYS A 1 136 ? -27.651 70.188 37.288 1.00 10.59 133 LYS A C 1
ATOM 1828 O O . LYS A 1 136 ? -27.544 69.586 36.219 1.00 14.21 133 LYS A O 1
ATOM 1847 N N . TYR A 1 137 ? -27.329 69.617 38.453 1.00 8.41 134 TYR A N 1
ATOM 1848 C CA . TYR A 1 137 ? -26.896 68.221 38.490 1.00 8.60 134 TYR A CA 1
ATOM 1849 C C . TYR A 1 137 ? -28.014 67.268 38.078 1.00 9.70 134 TYR A C 1
ATOM 1850 O O . TYR A 1 137 ? -27.801 66.347 37.274 1.00 8.64 134 TYR A O 1
ATOM 1868 N N . VAL A 1 138 ? -29.213 67.454 38.641 1.00 10.19 135 VAL A N 1
ATOM 1869 C CA . VAL A 1 138 ? -30.343 66.612 38.273 1.00 9.52 135 VAL A CA 1
ATOM 1870 C C . VAL A 1 138 ? -30.610 66.708 36.774 1.00 9.60 135 VAL A C 1
ATOM 1871 O O . VAL A 1 138 ? -30.882 65.693 36.115 1.00 10.17 135 VAL A O 1
ATOM 1884 N N . ASP A 1 139 ? -30.532 67.930 36.212 1.00 10.03 136 ASP A N 1
ATOM 1885 C CA . ASP A 1 139 ? -30.740 68.113 34.773 1.00 11.98 136 ASP A CA 1
ATOM 1886 C C . ASP A 1 139 ? -29.747 67.281 33.971 1.00 12.53 136 ASP A C 1
ATOM 1887 O O . ASP A 1 139 ? -30.089 66.680 32.939 1.00 11.66 136 ASP A O 1
ATOM 1896 N N . PHE A 1 140 ? -28.487 67.294 34.402 1.00 9.85 137 PHE A N 1
ATOM 1897 C CA . PHE A 1 140 ? -27.458 66.506 33.750 1.00 9.76 137 PHE A CA 1
ATOM 1898 C C . PHE A 1 140 ? -27.807 65.027 33.759 1.00 10.90 137 PHE A C 1
ATOM 1899 O O . PHE A 1 140 ? -27.695 64.349 32.732 1.00 10.23 137 PHE A O 1
ATOM 1916 N N . LEU A 1 141 ? -28.217 64.503 34.916 1.00 11.98 138 LEU A N 1
ATOM 1917 C CA . LEU A 1 141 ? -28.603 63.093 34.972 1.00 11.01 138 LEU A CA 1
ATOM 1918 C C . LEU A 1 141 ? -29.811 62.824 34.074 1.00 8.93 138 LEU A C 1
ATOM 1919 O O . LEU A 1 141 ? -29.835 61.815 33.342 1.00 9.67 138 LEU A O 1
ATOM 1935 N N . GLU A 1 142 ? -30.808 63.723 34.077 1.00 9.98 139 GLU A N 1
ATOM 1936 C CA . GLU A 1 142 ? -31.995 63.496 33.248 1.00 10.94 139 GLU A CA 1
ATOM 1937 C C . GLU A 1 142 ? -31.650 63.479 31.763 1.00 9.68 139 GLU A C 1
ATOM 1938 O O . GLU A 1 142 ? -32.133 62.619 31.021 1.00 7.68 139 GLU A O 1
ATOM 1950 N N . GLU A 1 143 ? -30.775 64.380 31.311 1.00 12.77 140 GLU A N 1
ATOM 1951 C CA . GLU A 1 143 ? -30.380 64.371 29.902 1.00 11.89 140 GLU A CA 1
ATOM 1952 C C . GLU A 1 143 ? -29.691 63.061 29.531 1.00 10.65 140 GLU A C 1
ATOM 1953 O O . GLU A 1 143 ? -29.970 62.484 28.482 1.00 11.79 140 GLU A O 1
ATOM 1957 N N . ALA A 1 144 ? -28.813 62.550 30.397 1.00 9.64 141 ALA A N 1
ATOM 1958 C CA . ALA A 1 144 ? -28.158 61.274 30.112 1.00 10.87 141 ALA A CA 1
ATOM 1959 C C . ALA A 1 144 ? -29.150 60.113 30.092 1.00 7.26 141 ALA A C 1
ATOM 1960 O O . ALA A 1 144 ? -29.095 59.256 29.194 1.00 10.11 141 ALA A O 1
ATOM 1967 N N . PHE A 1 145 ? -30.064 60.061 31.053 1.00 11.07 142 PHE A N 1
ATOM 1968 C CA . PHE A 1 145 ? -31.089 59.018 31.019 1.00 8.18 142 PHE A CA 1
ATOM 1969 C C . PHE A 1 145 ? -31.913 59.106 29.727 1.00 10.75 142 PHE A C 1
ATOM 1970 O O . PHE A 1 145 ? -32.133 58.094 29.061 1.00 11.73 142 PHE A O 1
ATOM 1987 N N . SER A 1 146 ? -32.289 60.318 29.314 1.00 9.42 143 SER A N 1
ATOM 1988 C CA . SER A 1 146 ? -33.031 60.512 28.059 1.00 9.65 143 SER A CA 1
ATOM 1989 C C . SER A 1 146 ? -32.304 59.954 26.847 1.00 14.60 143 SER A C 1
ATOM 1990 O O . SER A 1 146 ? -32.900 59.258 26.015 1.00 12.17 143 SER A O 1
ATOM 1998 N N . GLN A 1 147 ? -31.036 60.332 26.690 1.00 11.04 144 GLN A N 1
ATOM 1999 C CA . GLN A 1 147 ? -30.206 59.888 25.576 1.00 14.54 144 GLN A CA 1
ATOM 2000 C C . GLN A 1 147 ? -30.004 58.384 25.582 1.00 11.22 144 GLN A C 1
ATOM 2001 O O . GLN A 1 147 ? -30.135 57.727 24.550 1.00 11.46 144 GLN A O 1
ATOM 2015 N N . ALA A 1 148 ? -29.640 57.820 26.740 1.00 8.89 145 ALA A N 1
ATOM 2016 C CA . ALA A 1 148 ? -29.425 56.393 26.829 1.00 9.34 145 ALA A CA 1
ATOM 2017 C C . ALA A 1 148 ? -30.683 55.590 26.528 1.00 11.95 145 ALA A C 1
ATOM 2018 O O . ALA A 1 148 ? -30.581 54.524 25.916 1.00 14.86 145 ALA A O 1
ATOM 2025 N N . SER A 1 149 ? -31.867 56.046 27.003 1.00 11.50 146 SER A N 1
ATOM 2026 C CA . SER A 1 149 ? -33.118 55.346 26.719 1.00 9.77 146 SER A CA 1
ATOM 2027 C C . SER A 1 149 ? -33.466 55.429 25.233 1.00 10.33 146 SER A C 1
ATOM 2028 O O . SER A 1 149 ? -33.775 54.420 24.597 1.00 11.66 146 SER A O 1
ATOM 2036 N N . GLN A 1 150 ? -33.406 56.622 24.651 1.00 13.30 147 GLN A N 1
ATOM 2037 C CA . GLN A 1 150 ? -33.739 56.757 23.226 1.00 11.78 147 GLN A CA 1
ATOM 2038 C C . GLN A 1 150 ? -32.832 55.899 22.354 1.00 21.51 147 GLN A C 1
ATOM 2039 O O . GLN A 1 150 ? -33.292 55.321 21.359 1.00 19.63 147 GLN A O 1
ATOM 2053 N N . GLN A 1 151 ? -31.573 55.736 22.757 1.00 9.28 148 GLN A N 1
ATOM 2054 C CA . GLN A 1 151 ? -30.578 55.018 21.966 1.00 17.91 148 GLN A CA 1
ATOM 2055 C C . GLN A 1 151 ? -30.566 53.530 22.288 1.00 18.83 148 GLN A C 1
ATOM 2056 O O . GLN A 1 151 ? -29.767 52.798 21.701 1.00 13.96 148 GLN A O 1
ATOM 2070 N N . GLY A 1 152 ? -31.468 53.071 23.162 1.00 15.53 149 GLY A N 1
ATOM 2071 C CA . GLY A 1 152 ? -31.543 51.663 23.507 1.00 17.20 149 GLY A CA 1
ATOM 2072 C C . GLY A 1 152 ? -30.342 51.129 24.261 1.00 18.91 149 GLY A C 1
ATOM 2073 O O . GLY A 1 152 ? -30.068 49.925 24.195 1.00 18.90 149 GLY A O 1
ATOM 2077 N N . LEU A 1 153 ? -29.606 51.992 24.975 1.00 13.96 150 LEU A N 1
ATOM 2078 C CA . LEU A 1 153 ? -28.476 51.540 25.783 1.00 14.69 150 LEU A CA 1
ATOM 2079 C C . LEU A 1 153 ? -28.858 51.253 27.237 1.00 16.24 150 LEU A C 1
ATOM 2080 O O . LEU A 1 153 ? -28.050 50.671 27.962 1.00 15.43 150 LEU A O 1
ATOM 2096 N N . ILE A 1 154 ? -30.073 51.623 27.659 1.00 14.03 151 ILE A N 1
ATOM 2097 C CA . ILE A 1 154 ? -30.646 51.238 28.943 1.00 11.29 151 ILE A CA 1
ATOM 2098 C C . ILE A 1 154 ? -32.116 50.939 28.680 1.00 12.05 151 ILE A C 1
ATOM 2099 O O . ILE A 1 154 ? -32.7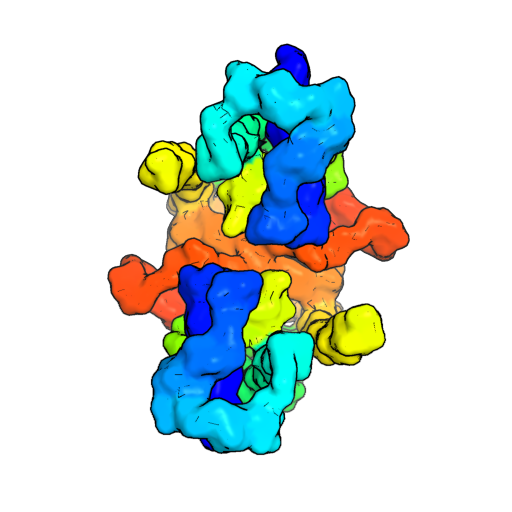13 51.419 27.707 1.00 13.91 151 ILE A O 1
ATOM 2115 N N . ARG A 1 155 ? -32.675 50.117 29.535 1.00 13.10 152 ARG A N 1
ATOM 2116 C CA . ARG A 1 155 ? -34.116 49.854 29.499 1.00 13.60 152 ARG A CA 1
ATOM 2117 C C . ARG A 1 155 ? -34.889 51.162 29.657 1.00 19.07 152 ARG A C 1
ATOM 2118 O O . ARG A 1 155 ? -34.472 52.033 30.428 1.00 14.62 152 ARG A O 1
ATOM 2139 N N . PRO A 1 156 ? -36.016 51.351 28.950 1.00 12.61 153 PRO A N 1
ATOM 2140 C CA . PRO A 1 156 ? -36.728 52.631 29.056 1.00 19.85 153 PRO A CA 1
ATOM 2141 C C . PRO A 1 156 ? -37.128 52.958 30.491 1.00 17.00 153 PRO A C 1
ATOM 2142 O O . PRO A 1 156 ? -37.556 52.081 31.247 1.00 15.26 153 PRO A O 1
ATOM 2153 N N . VAL A 1 157 ? -36.987 54.242 30.843 1.00 17.02 154 VAL A N 1
ATOM 2154 C CA . VAL A 1 157 ? -37.346 54.759 32.161 1.00 14.23 154 VAL A CA 1
ATOM 2155 C C . VAL A 1 157 ? -37.610 56.250 32.007 1.00 13.00 154 VAL A C 1
ATOM 2156 O O . VAL A 1 157 ? -37.016 56.910 31.155 1.00 13.48 154 VAL A O 1
ATOM 2169 N N . ASP A 1 158 ? -38.556 56.760 32.797 1.00 11.70 155 ASP A N 1
ATOM 2170 C CA . ASP A 1 158 ? -38.774 58.198 32.873 1.00 9.14 155 ASP A CA 1
ATOM 2171 C C . ASP A 1 158 ? -37.498 58.851 33.391 1.00 17.08 155 ASP A C 1
ATOM 2172 O O . ASP A 1 158 ? -36.975 58.412 34.424 1.00 18.08 155 ASP A O 1
ATOM 2181 N N . PRO A 1 159 ? -36.948 59.857 32.691 1.00 12.07 156 PRO A N 1
ATOM 2182 C CA . PRO A 1 159 ? -35.617 60.376 33.087 1.00 10.28 156 PRO A CA 1
ATOM 2183 C C . PRO A 1 159 ? -35.555 60.928 34.506 1.00 10.16 156 PRO A C 1
ATOM 2184 O O . PRO A 1 159 ? -34.476 60.877 35.124 1.00 10.04 156 PRO A O 1
ATOM 2195 N N . THR A 1 160 ? -36.657 61.502 35.025 1.00 10.67 157 THR A N 1
ATOM 2196 C CA . THR A 1 160 ? -36.684 61.988 36.400 1.00 10.38 157 THR A CA 1
ATOM 2197 C C . THR A 1 160 ? -36.641 60.822 37.378 1.00 11.56 157 THR A C 1
ATOM 2198 O O . THR A 1 160 ? -35.969 60.894 38.406 1.00 11.13 157 THR A O 1
ATOM 2209 N N . VAL A 1 161 ? -37.389 59.752 37.086 1.00 9.96 158 VAL A N 1
ATOM 2210 C CA . VAL A 1 161 ? -37.296 58.533 37.882 1.00 12.54 158 VAL A CA 1
ATOM 2211 C C . VAL A 1 161 ? -35.859 58.017 37.879 1.00 13.36 158 VAL A C 1
ATOM 2212 O O . VAL A 1 161 ? -35.273 57.717 38.936 1.00 12.53 158 VAL A O 1
ATOM 2225 N N . GLY A 1 162 ? -35.281 57.886 36.687 1.00 10.52 159 GLY A N 1
ATOM 2226 C CA . GLY A 1 162 ? -33.884 57.450 36.577 1.00 8.69 159 GLY A CA 1
ATOM 2227 C C . GLY A 1 162 ? -32.979 58.307 37.435 1.00 9.91 159 GLY A C 1
ATOM 2228 O O . GLY A 1 162 ? -32.249 57.799 38.278 1.00 9.28 159 GLY A O 1
ATOM 2232 N N . ALA A 1 163 ? -33.108 59.631 37.300 1.00 8.72 160 ALA A N 1
ATOM 2233 C CA . ALA A 1 163 ? -32.239 60.569 38.006 1.00 8.88 160 ALA A CA 1
ATOM 2234 C C . ALA A 1 163 ? -32.333 60.417 39.520 1.00 7.19 160 ALA A C 1
ATOM 2235 O O . ALA A 1 163 ? -31.300 60.339 40.215 1.00 9.22 160 ALA A O 1
ATOM 2242 N N . PHE A 1 164 ? -33.552 60.434 40.076 1.00 7.34 161 PHE A N 1
ATOM 2243 C CA . PHE A 1 164 ? -33.661 60.378 41.519 1.00 10.32 161 PHE A CA 1
ATOM 2244 C C . PHE A 1 164 ? -33.500 58.959 42.073 1.00 6.98 161 PHE A C 1
ATOM 2245 O O . PHE A 1 164 ? -33.240 58.807 43.269 1.00 8.94 161 PHE A O 1
ATOM 2262 N N . SER A 1 165 ? -33.631 57.921 41.261 1.00 7.69 162 SER A N 1
ATOM 2263 C CA . SER A 1 165 ? -33.260 56.580 41.730 1.00 9.84 162 SER A CA 1
ATOM 2264 C C . SER A 1 165 ? -31.757 56.523 41.952 1.00 8.32 162 SER A C 1
ATOM 2265 O O . SER A 1 165 ? -31.259 56.093 43.021 1.00 8.69 162 SER A O 1
ATOM 2273 N N . PHE A 1 166 ? -31.033 56.977 40.942 1.00 10.19 163 PHE A N 1
ATOM 2274 C CA . PHE A 1 166 ? -29.586 57.172 40.994 1.00 7.09 163 PHE A CA 1
ATOM 2275 C C . PHE A 1 166 ? -29.188 57.985 42.225 1.00 9.18 163 PHE A C 1
ATOM 2276 O O . PHE A 1 166 ? -28.287 57.599 42.995 1.00 10.01 163 PHE A O 1
ATOM 2293 N N . LEU A 1 167 ? -29.800 59.160 42.393 1.00 6.27 164 LEU A N 1
ATOM 2294 C CA . LEU A 1 167 ? -29.436 60.020 43.508 1.00 7.95 164 LEU A CA 1
ATOM 2295 C C . LEU A 1 167 ? -29.723 59.366 44.858 1.00 9.70 164 LEU A C 1
ATOM 2296 O O . LEU A 1 167 ? -28.886 59.423 45.768 1.00 10.81 164 LEU A O 1
ATOM 2312 N N . GLY A 1 168 ? -30.914 58.770 45.041 1.00 8.85 165 GLY A N 1
ATOM 2313 C CA . GLY A 1 168 ? -31.197 58.111 46.308 1.00 8.22 165 GLY A CA 1
ATOM 2314 C C . GLY A 1 168 ? -30.219 56.981 46.599 1.00 6.74 165 GLY A C 1
ATOM 2315 O O . GLY A 1 168 ? -29.741 56.830 47.725 1.00 8.35 165 GLY A O 1
ATOM 2319 N N . MET A 1 169 ? -30.006 56.104 45.626 1.00 8.12 166 MET A N 1
ATOM 2320 C CA . MET A 1 169 ? -29.024 55.030 45.829 1.00 6.86 166 MET A CA 1
ATOM 2321 C C . MET A 1 169 ? -27.704 55.568 46.337 1.00 8.63 166 MET A C 1
ATOM 2322 O O . MET A 1 169 ? -27.125 55.020 47.295 1.00 12.58 166 MET A O 1
ATOM 2336 N N . VAL A 1 170 ? -27.223 56.648 45.735 1.00 7.22 167 VAL A N 1
ATOM 2337 C CA . VAL A 1 170 ? -25.836 57.063 45.977 1.00 5.25 167 VAL A CA 1
ATOM 2338 C C . VAL A 1 170 ? -25.739 57.906 47.235 1.00 7.18 167 VAL A C 1
ATOM 2339 O O . VAL A 1 170 ? -24.864 57.681 48.078 1.00 10.15 167 VAL A O 1
ATOM 2352 N N . LEU A 1 171 ? -26.658 58.854 47.427 1.00 9.26 168 LEU A N 1
ATOM 2353 C CA . LEU A 1 171 ? -26.515 59.750 48.560 1.00 10.00 168 LEU A CA 1
ATOM 2354 C C . LEU A 1 171 ? -26.794 59.035 49.878 1.00 14.01 168 LEU A C 1
ATOM 2355 O O . LEU A 1 171 ? -26.244 59.426 50.917 1.00 18.63 168 LEU A O 1
ATOM 2371 N N . TRP A 1 172 ? -27.652 58.003 49.876 1.00 11.88 169 TRP A N 1
ATOM 2372 C CA A TRP A 1 172 ? -27.988 57.271 51.090 0.42 12.59 169 TRP A CA 1
ATOM 2373 C CA B TRP A 1 172 ? -27.985 57.288 51.106 0.58 12.58 169 TRP A CA 1
ATOM 2374 C C . TRP A 1 172 ? -26.841 56.404 51.606 1.00 9.34 169 TRP A C 1
ATOM 2375 O O . TRP A 1 172 ? -26.918 55.928 52.748 1.00 9.96 169 TRP A O 1
ATOM 2415 N N . ILE A 1 173 ? -25.769 56.214 50.810 1.00 9.55 170 ILE A N 1
ATOM 2416 C CA . ILE A 1 173 ? -24.605 55.405 51.225 1.00 5.86 170 ILE A CA 1
ATOM 2417 C C . ILE A 1 173 ? -24.012 55.893 52.550 1.00 9.37 170 ILE A C 1
ATOM 2418 O O . ILE A 1 173 ? -23.507 55.091 53.340 1.00 10.51 170 ILE A O 1
ATOM 2434 N N . TYR A 1 174 ? -24.052 57.195 52.820 1.00 9.75 171 TYR A N 1
ATOM 2435 C CA . TYR A 1 174 ? -23.476 57.669 54.076 1.00 9.59 171 TYR A CA 1
ATOM 2436 C C . TYR A 1 174 ? -24.142 57.075 55.307 1.00 13.80 171 TYR A C 1
ATOM 2437 O O . TYR A 1 174 ? -23.487 56.961 56.350 1.00 14.18 171 TYR A O 1
ATOM 2455 N N . LYS A 1 175 ? -25.406 56.644 55.206 1.00 11.55 172 LYS A N 1
ATOM 2456 C CA . LYS A 1 175 ? -26.131 56.052 56.337 1.00 13.28 172 LYS A CA 1
ATOM 2457 C C . LYS A 1 175 ? -25.575 54.694 56.751 1.00 18.45 172 LYS A C 1
ATOM 2458 O O . LYS A 1 175 ? -25.781 54.287 57.897 1.00 23.70 172 LYS A O 1
ATOM 2477 N N . TRP A 1 176 ? -24.882 53.982 55.865 1.00 14.40 173 TRP A N 1
ATOM 2478 C CA . TRP A 1 176 ? -24.486 52.614 56.157 1.00 13.57 173 TRP A CA 1
ATOM 2479 C C . TRP A 1 176 ? -23.052 52.284 55.826 1.00 13.29 173 TRP A C 1
ATOM 2480 O O . TRP A 1 176 ? -22.568 51.228 56.241 1.00 16.90 173 TRP A O 1
ATOM 2501 N N . PHE A 1 177 ? -22.356 53.124 55.109 1.00 11.65 174 PHE A N 1
ATOM 2502 C CA . PHE A 1 177 ? -20.983 52.803 54.765 1.00 9.46 174 PHE A CA 1
ATOM 2503 C C . PHE A 1 177 ? -20.058 53.104 55.929 1.00 12.00 174 PHE A C 1
ATOM 2504 O O . PHE A 1 177 ? -20.226 54.111 56.623 1.00 12.17 174 PHE A O 1
ATOM 2521 N N . LYS A 1 178 ? -19.027 52.252 56.080 1.00 18.35 175 LYS A N 1
ATOM 2522 C CA . LYS A 1 178 ? -17.850 52.444 56.934 1.00 14.29 175 LYS A CA 1
ATOM 2523 C C . LYS A 1 178 ? -16.651 51.854 56.194 1.00 19.47 175 LYS A C 1
ATOM 2524 O O . LYS A 1 178 ? -16.809 50.885 55.444 1.00 14.56 175 LYS A O 1
ATOM 2543 N N . PRO A 1 179 ? -15.452 52.412 56.384 1.00 9.99 176 PRO A N 1
ATOM 2544 C CA . PRO A 1 179 ? -14.289 51.998 55.579 1.00 22.16 176 PRO A CA 1
ATOM 2545 C C . PRO A 1 179 ? -13.676 50.687 56.023 1.00 13.30 176 PRO A C 1
ATOM 2546 O O . PRO A 1 179 ? -12.755 50.193 55.353 1.00 23.85 176 PRO A O 1
ATOM 2557 N N . ASP A 1 180 ? -14.197 50.110 57.103 1.00 16.95 177 ASP A N 1
ATOM 2558 C CA . ASP A 1 180 ? -13.800 48.776 57.536 1.00 19.20 177 ASP A CA 1
ATOM 2559 C C . ASP A 1 180 ? -14.952 47.788 57.473 1.00 23.79 177 ASP A C 1
ATOM 2560 O O . ASP A 1 180 ? -14.885 46.724 58.092 1.00 19.77 177 ASP A O 1
ATOM 2569 N N . GLY A 1 181 ? -16.000 48.107 56.719 1.00 17.09 178 GLY A N 1
ATOM 2570 C CA . GLY A 1 181 ? -17.070 47.179 56.490 1.00 18.84 178 GLY A CA 1
ATOM 2571 C C . GLY A 1 181 ? -16.693 46.066 55.546 1.00 15.11 178 GLY A C 1
ATOM 2572 O O . GLY A 1 181 ? -15.610 46.006 54.967 1.00 15.49 178 GLY A O 1
ATOM 2576 N N . ARG A 1 182 ? -17.636 45.143 55.396 1.00 15.72 179 ARG A N 1
ATOM 2577 C CA . ARG A 1 182 ? -17.407 43.981 54.553 1.00 11.66 179 ARG A CA 1
ATOM 2578 C C . ARG A 1 182 ? -17.157 44.384 53.106 1.00 13.58 179 ARG A C 1
ATOM 2579 O O . ARG A 1 182 ? -16.219 43.897 52.478 1.00 13.42 179 ARG A O 1
ATOM 2600 N N . LEU A 1 183 ? -17.956 45.296 52.574 1.00 11.22 180 LEU A N 1
ATOM 2601 C CA . LEU A 1 183 ? -17.824 45.772 51.201 1.00 16.41 180 LEU A CA 1
ATOM 2602 C C . LEU A 1 183 ? -16.984 47.049 51.144 1.00 14.28 180 LEU A C 1
ATOM 2603 O O . LEU A 1 183 ? -17.203 47.972 51.934 1.00 15.48 180 LEU A O 1
ATOM 2619 N N . THR A 1 184 ? -16.011 47.085 50.225 1.00 11.31 181 THR A N 1
ATOM 2620 C CA . THR A 1 184 ? -15.262 48.302 49.948 1.00 14.70 181 THR A CA 1
ATOM 2621 C C . THR A 1 184 ? -16.114 49.263 49.115 1.00 15.59 181 THR A C 1
ATOM 2622 O O . THR A 1 184 ? -17.136 48.886 48.544 1.00 12.74 181 THR A O 1
ATOM 2633 N N . ASP A 1 185 ? -15.624 50.479 48.991 1.00 14.05 182 ASP A N 1
ATOM 2634 C CA . ASP A 1 185 ? -16.267 51.468 48.187 1.00 14.50 182 ASP A CA 1
ATOM 2635 C C . ASP A 1 185 ? -16.359 50.999 46.736 1.00 15.17 182 ASP A C 1
ATOM 2636 O O . ASP A 1 185 ? -17.338 51.174 46.090 1.00 11.34 182 ASP A O 1
ATOM 2645 N N . GLU A 1 186 ? -15.268 50.417 46.251 1.00 10.68 183 GLU A N 1
ATOM 2646 C CA . GLU A 1 186 ? -15.233 49.939 44.870 1.00 10.52 183 GLU A CA 1
ATOM 2647 C C . GLU A 1 186 ? -16.201 48.780 44.649 1.00 13.18 183 GLU A C 1
ATOM 2648 O O . GLU A 1 186 ? -16.821 48.689 43.582 1.00 13.52 183 GLU A O 1
ATOM 2660 N N . GLN A 1 187 ? -16.340 47.878 45.627 1.00 11.12 184 GLN A N 1
ATOM 2661 C CA . GLN A 1 187 ? -17.305 46.788 45.483 1.00 8.41 184 GLN A CA 1
ATOM 2662 C C . GLN A 1 187 ? -18.729 47.341 45.427 1.00 7.81 184 GLN A C 1
ATOM 2663 O O . GLN A 1 187 ? -19.556 46.855 44.639 1.00 11.12 184 GLN A O 1
ATOM 2677 N N . ILE A 1 188 ? -19.003 48.387 46.218 1.00 7.58 185 ILE A N 1
ATOM 2678 C CA . ILE A 1 188 ? -20.336 49.002 46.235 1.00 9.97 185 ILE A CA 1
ATOM 2679 C C . ILE A 1 188 ? -20.587 49.645 44.885 1.00 7.91 185 ILE A C 1
ATOM 2680 O O . ILE A 1 188 ? -21.647 49.431 44.278 1.00 9.21 185 ILE A O 1
ATOM 2696 N N . ALA A 1 189 ? -19.597 50.368 44.350 1.00 8.92 186 ALA A N 1
ATOM 2697 C CA . ALA A 1 189 ? -19.801 51.007 43.048 1.00 9.47 186 ALA A CA 1
ATOM 2698 C C . ALA A 1 189 ? -19.931 49.975 41.938 1.00 9.76 186 ALA A C 1
ATOM 2699 O O . ALA A 1 189 ? -20.794 50.107 41.053 1.00 10.97 186 ALA A O 1
ATOM 2706 N N . ASP A 1 190 ? -19.087 48.935 41.956 1.00 10.04 187 ASP A N 1
ATOM 2707 C CA . ASP A 1 190 ? -19.184 47.931 40.905 1.00 12.91 187 ASP A CA 1
ATOM 2708 C C . ASP A 1 190 ? -20.590 47.347 40.893 1.00 13.42 187 ASP A C 1
ATOM 2709 O O . ASP A 1 190 ? -21.176 47.118 39.824 1.00 12.84 187 ASP A O 1
ATOM 2718 N N . GLY A 1 191 ? -21.144 47.122 42.076 1.00 10.62 188 GLY A N 1
ATOM 2719 C CA . GLY A 1 191 ? -22.435 46.480 42.211 1.00 8.90 188 GLY A CA 1
ATOM 2720 C C . GLY A 1 191 ? -23.598 47.372 41.832 1.00 11.58 188 GLY A C 1
ATOM 2721 O O . GLY A 1 191 ? -24.556 46.916 41.181 1.00 14.47 188 GLY A O 1
ATOM 2725 N N . MET A 1 192 ? -23.541 48.639 42.262 1.00 9.72 189 MET A N 1
ATOM 2726 C CA . MET A 1 192 ? -24.627 49.579 41.965 1.00 9.59 189 MET A CA 1
ATOM 2727 C C . MET A 1 192 ? -24.706 49.863 40.472 1.00 13.19 189 MET A C 1
ATOM 2728 O O . MET A 1 192 ? -25.795 49.900 39.884 1.00 12.13 189 MET A O 1
ATOM 2742 N N . VAL A 1 193 ? -23.556 50.066 39.844 1.00 8.49 190 VAL A N 1
ATOM 2743 C CA . VAL A 1 193 ? -23.521 50.351 38.418 1.00 11.77 190 VAL A CA 1
ATOM 2744 C C . VAL A 1 193 ? -24.016 49.152 37.655 1.00 10.24 190 VAL A C 1
ATOM 2745 O O . VAL A 1 193 ? -24.703 49.284 36.640 1.00 12.67 190 VAL A O 1
ATOM 2758 N N . GLY A 1 194 ? -23.659 47.957 38.130 1.00 10.26 191 GLY A N 1
ATOM 2759 C CA . GLY A 1 194 ? -24.101 46.735 37.476 1.00 16.21 191 GLY A CA 1
ATOM 2760 C C . GLY A 1 194 ? -25.601 46.545 37.547 1.00 13.89 191 GLY A C 1
ATOM 2761 O O . GLY A 1 194 ? -26.195 45.971 36.626 1.00 16.94 191 GLY A O 1
ATOM 2765 N N . MET A 1 195 ? -26.228 47.047 38.615 1.00 12.83 192 MET A N 1
ATOM 2766 C CA . MET A 1 195 ? -27.686 46.961 38.786 1.00 11.91 192 MET A CA 1
ATOM 2767 C C . MET A 1 195 ? -28.423 47.916 37.862 1.00 18.54 192 MET A C 1
ATOM 2768 O O . MET A 1 195 ? -29.412 47.539 37.216 1.00 17.89 192 MET A O 1
ATOM 2782 N N . LEU A 1 196 ? -28.026 49.189 37.866 1.00 14.43 193 LEU A N 1
ATOM 2783 C CA . LEU A 1 196 ? -28.769 50.180 37.106 1.00 13.05 193 LEU A CA 1
ATOM 2784 C C . LEU A 1 196 ? -28.378 50.210 35.646 1.00 14.66 193 LEU A C 1
ATOM 2785 O O . LEU A 1 196 ? -29.232 50.479 34.788 1.00 13.68 193 LEU A O 1
ATOM 2801 N N . PHE A 1 197 ? -27.110 49.956 35.334 1.00 10.91 194 PHE A N 1
ATOM 2802 C CA . PHE A 1 197 ? -26.582 50.147 33.987 1.00 14.78 194 PHE A CA 1
ATOM 2803 C C . PHE A 1 197 ? -25.842 48.903 33.501 1.00 12.49 194 PHE A C 1
ATOM 2804 O O . PHE A 1 197 ? -24.683 48.971 33.099 1.00 13.02 194 PHE A O 1
ATOM 2821 N N . PRO A 1 198 ? -26.489 47.746 33.510 1.00 12.46 195 PRO A N 1
ATOM 2822 C CA . PRO A 1 198 ? -25.861 46.545 32.967 1.00 20.45 195 PRO A CA 1
ATOM 2823 C C . PRO A 1 198 ? -25.747 46.644 31.457 1.00 18.76 195 PRO A C 1
ATOM 2824 O O . PRO A 1 198 ? -26.397 47.496 30.833 1.00 20.23 195 PRO A O 1
ATOM 2835 N N . PRO A 1 199 ? -24.962 45.781 30.824 1.00 22.84 196 PRO A N 1
ATOM 2836 C CA . PRO A 1 199 ? -25.076 45.630 29.367 1.00 30.66 196 PRO A CA 1
ATOM 2837 C C . PRO A 1 199 ? -26.517 45.355 28.962 1.00 32.65 196 PRO A C 1
ATOM 2838 O O . PRO A 1 199 ? -27.210 44.517 29.555 1.00 23.94 196 PRO A O 1
ATOM 2849 N N . PHE A 1 200 ? -26.977 46.091 27.958 1.00 37.41 197 PHE A N 1
ATOM 2850 C CA . PHE A 1 200 ? -28.353 46.004 27.508 1.00 19.01 197 PHE A CA 1
ATOM 2851 C C . PHE A 1 200 ? -28.422 46.239 26.004 1.00 22.40 197 PHE A C 1
ATOM 2852 O O . PHE A 1 200 ? -27.891 47.234 25.523 1.00 26.92 197 PHE A O 1
ATOM 2869 N N . GLU B 1 16 ? -55.185 55.910 72.281 1.00 31.30 13 GLU B N 1
ATOM 2870 C CA . GLU B 1 16 ? -55.514 56.854 71.216 1.00 34.10 13 GLU B CA 1
ATOM 2871 C C . GLU B 1 16 ? -54.851 58.213 71.456 1.00 32.22 13 GLU B C 1
ATOM 2872 O O . GLU B 1 16 ? -54.340 58.835 70.520 1.00 31.71 13 GLU B O 1
ATOM 2875 N N . ARG B 1 17 ? -54.848 58.678 72.709 1.00 24.79 14 ARG B N 1
ATOM 2876 C CA . ARG B 1 17 ? -54.229 59.959 73.006 1.00 26.49 14 ARG B CA 1
ATOM 2877 C C . ARG B 1 17 ? -52.711 59.894 72.865 1.00 24.76 14 ARG B C 1
ATOM 2878 O O . ARG B 1 17 ? -52.081 60.897 72.519 1.00 25.82 14 ARG B O 1
ATOM 2882 N N . TYR B 1 18 ? -52.112 58.728 73.115 1.00 27.53 15 TYR B N 1
ATOM 2883 C CA . TYR B 1 18 ? -50.653 58.599 73.058 1.00 24.78 15 TYR B CA 1
ATOM 2884 C C . TYR B 1 18 ? -50.153 58.620 71.617 1.00 19.79 15 TYR B C 1
ATOM 2885 O O . TYR B 1 18 ? -49.226 59.364 71.279 1.00 19.01 15 TYR B O 1
ATOM 2903 N N . ARG B 1 19 ? -50.743 57.800 70.747 1.00 22.65 16 ARG B N 1
ATOM 2904 C CA . ARG B 1 19 ? -50.296 57.781 69.356 1.00 27.62 16 ARG B CA 1
ATOM 2905 C C . ARG B 1 19 ? -50.465 59.156 68.719 1.00 24.18 16 ARG B C 1
ATOM 2906 O O . ARG B 1 19 ? -49.635 59.578 67.899 1.00 20.91 16 ARG B O 1
ATOM 2927 N N . ALA B 1 20 ? -51.534 59.872 69.097 1.00 26.41 17 ALA B N 1
ATOM 2928 C CA . ALA B 1 20 ? -51.731 61.233 68.610 1.00 22.12 17 ALA B CA 1
ATOM 2929 C C . ALA B 1 20 ? -50.596 62.143 69.055 1.00 21.99 17 ALA B C 1
ATOM 2930 O O . ALA B 1 20 ? -50.168 63.036 68.316 1.00 18.95 17 ALA B O 1
ATOM 2937 N N . ILE B 1 21 ? -50.095 61.950 70.269 1.00 20.04 18 ILE B N 1
ATOM 2938 C CA . ILE B 1 21 ? -48.976 62.764 70.698 1.00 20.35 18 ILE B CA 1
ATOM 2939 C C . ILE B 1 21 ? -47.749 62.466 69.832 1.00 14.27 18 ILE B C 1
ATOM 2940 O O . ILE B 1 21 ? -47.013 63.375 69.431 1.00 18.99 18 ILE B O 1
ATOM 2956 N N . LEU B 1 22 ? -47.501 61.191 69.524 1.00 14.45 19 LEU B N 1
ATOM 2957 C CA . LEU B 1 22 ? -46.307 60.867 68.735 1.00 13.89 19 LEU B CA 1
ATOM 2958 C C . LEU B 1 22 ? -46.405 61.461 67.339 1.00 13.93 19 LEU B C 1
ATOM 2959 O O . LEU B 1 22 ? -45.423 61.979 66.812 1.00 13.27 19 LEU B O 1
ATOM 2975 N N . GLU B 1 23 ? -47.590 61.397 66.738 1.00 17.66 20 GLU B N 1
ATOM 2976 C CA . GLU B 1 23 ? -47.794 61.933 65.397 1.00 14.82 20 GLU B CA 1
ATOM 2977 C C . GLU B 1 23 ? -47.578 63.437 65.358 1.00 18.33 20 GLU B C 1
ATOM 2978 O O . GLU B 1 23 ? -46.943 63.963 64.437 1.00 16.56 20 GLU B O 1
ATOM 2990 N N . THR B 1 24 ? -48.128 64.147 66.344 1.00 23.45 21 THR B N 1
ATOM 2991 C CA . THR B 1 24 ? -47.963 65.595 66.408 1.00 15.56 21 THR B CA 1
ATOM 2992 C C . THR B 1 24 ? -46.512 65.969 66.633 1.00 15.05 21 THR B C 1
ATOM 2993 O O . THR B 1 24 ? -45.980 66.848 65.952 1.00 15.51 21 THR B O 1
ATOM 3004 N N . ALA B 1 25 ? -45.854 65.330 67.610 1.00 14.64 22 ALA B N 1
ATOM 3005 C CA . ALA B 1 25 ? -44.436 65.606 67.844 1.00 14.20 22 ALA B CA 1
ATOM 3006 C C . ALA B 1 25 ? -43.600 65.361 66.592 1.00 17.18 22 ALA B C 1
ATOM 3007 O O . ALA B 1 25 ? -42.675 66.124 66.289 1.00 17.82 22 ALA B O 1
ATOM 3014 N N . ALA B 1 26 ? -43.882 64.269 65.881 1.00 15.02 23 ALA B N 1
ATOM 3015 C CA . ALA B 1 26 ? -43.116 63.898 64.702 1.00 19.20 23 ALA B CA 1
ATOM 3016 C C . ALA B 1 26 ? -43.251 64.950 63.607 1.00 19.35 23 ALA B C 1
ATOM 3017 O O . ALA B 1 26 ? -42.268 65.306 62.944 1.00 16.14 23 ALA B O 1
ATOM 3024 N N . ARG B 1 27 ? -44.466 65.446 63.398 1.00 17.36 24 ARG B N 1
ATOM 3025 C CA . ARG B 1 27 ? -44.683 66.511 62.423 1.00 19.86 24 ARG B CA 1
ATOM 3026 C C . ARG B 1 27 ? -43.849 67.745 62.771 1.00 25.19 24 ARG B C 1
ATOM 3027 O O . ARG B 1 27 ? -43.197 68.329 61.897 1.00 25.81 24 ARG B O 1
ATOM 3048 N N . LEU B 1 28 ? -43.815 68.124 64.054 1.00 18.41 25 LEU B N 1
ATOM 3049 C CA . LEU B 1 28 ? -43.046 69.298 64.459 1.00 21.76 25 LEU B CA 1
ATOM 3050 C C . LEU B 1 28 ? -41.563 69.054 64.311 1.00 26.80 25 LEU B C 1
ATOM 3051 O O . LEU B 1 28 ? -40.819 69.944 63.881 1.00 23.56 25 LEU B O 1
ATOM 3067 N N . ILE B 1 29 ? -41.108 67.857 64.689 1.00 22.17 26 ILE B N 1
ATOM 3068 C CA . ILE B 1 29 ? -39.690 67.555 64.585 1.00 21.40 26 ILE B CA 1
ATOM 3069 C C . ILE B 1 29 ? -39.257 67.574 63.132 1.00 27.59 26 ILE B C 1
ATOM 3070 O O . ILE B 1 29 ? -38.125 67.968 62.816 1.00 27.95 26 ILE B O 1
ATOM 3086 N N . CYS B 1 30 ? -40.131 67.144 62.220 1.00 20.21 27 CYS B N 1
ATOM 3087 C CA . CYS B 1 30 ? -39.735 67.110 60.818 1.00 30.49 27 CYS B CA 1
ATOM 3088 C C . CYS B 1 30 ? -39.681 68.511 60.236 1.00 35.45 27 CYS B C 1
ATOM 3089 O O . CYS B 1 30 ?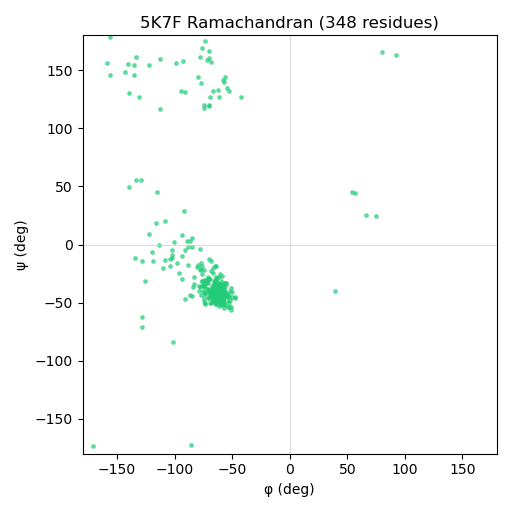 -38.818 68.797 59.393 1.00 37.34 27 CYS B O 1
ATOM 3097 N N . ASP B 1 31 ? -40.555 69.402 60.714 1.00 28.91 28 ASP B N 1
ATOM 3098 C CA . ASP B 1 31 ? -40.614 70.760 60.184 1.00 30.43 28 ASP B CA 1
ATOM 3099 C C . ASP B 1 31 ? -39.363 71.559 60.542 1.00 34.64 28 ASP B C 1
ATOM 3100 O O . ASP B 1 31 ? -38.740 72.171 59.668 1.00 47.98 28 ASP B O 1
ATOM 3104 N N . ARG B 1 32 ? -38.976 71.565 61.823 1.00 40.98 29 ARG B N 1
ATOM 3105 C CA . ARG B 1 32 ? -37.879 72.404 62.311 1.00 43.78 29 ARG B CA 1
ATOM 3106 C C . ARG B 1 32 ? -36.750 71.612 62.971 1.00 34.48 29 ARG B C 1
ATOM 3107 O O . ARG B 1 32 ? -35.851 72.217 63.571 1.00 40.29 29 ARG B O 1
ATOM 3111 N N . GLY B 1 33 ? -36.766 70.284 62.886 1.00 28.06 30 GLY B N 1
ATOM 3112 C CA . GLY B 1 33 ? -35.695 69.464 63.419 1.00 25.67 30 GLY B CA 1
ATOM 3113 C C . GLY B 1 33 ? -35.776 69.236 64.916 1.00 24.70 30 GLY B C 1
ATOM 3114 O O . GLY B 1 33 ? -36.495 69.912 65.655 1.00 36.50 30 GLY B O 1
ATOM 3118 N N . TYR B 1 34 ? -34.993 68.254 65.371 1.00 28.42 31 TYR B N 1
ATOM 3119 C CA . TYR B 1 34 ? -35.029 67.830 66.767 1.00 27.69 31 TYR B CA 1
ATOM 3120 C C . TYR B 1 34 ? -34.575 68.939 67.710 1.00 34.54 31 TYR B C 1
ATOM 3121 O O . TYR B 1 34 ? -35.250 69.235 68.705 1.00 32.43 31 TYR B O 1
ATOM 3139 N N . GLU B 1 35 ? -33.412 69.538 67.440 1.00 37.82 32 GLU B N 1
ATOM 3140 C CA . GLU B 1 35 ? -32.894 70.566 68.339 1.00 38.57 32 GLU B CA 1
ATOM 3141 C C . GLU B 1 35 ? -33.849 71.744 68.429 1.00 26.96 32 GLU B C 1
ATOM 3142 O O . GLU B 1 35 ? -34.011 72.340 69.500 1.00 36.03 32 GLU B O 1
ATOM 3146 N N . GLY B 1 36 ? -34.490 72.090 67.322 1.00 34.52 33 GLY B N 1
ATOM 3147 C CA . GLY B 1 36 ? -35.348 73.257 67.273 1.00 29.80 33 GLY B CA 1
ATOM 3148 C C . GLY B 1 36 ? -36.811 73.005 67.587 1.00 39.51 33 GLY B C 1
ATOM 3149 O O . GLY B 1 36 ? -37.684 73.725 67.089 1.00 40.01 33 GLY B O 1
ATOM 3153 N N . THR B 1 37 ? -37.102 71.996 68.410 1.00 36.78 34 THR B N 1
ATOM 3154 C CA . THR B 1 37 ? -38.462 71.732 68.878 1.00 35.25 34 THR B CA 1
ATOM 3155 C C . THR B 1 37 ? -38.436 71.560 70.390 1.00 29.79 34 THR B C 1
ATOM 3156 O O . THR B 1 37 ? -37.645 70.774 70.916 1.00 32.93 34 THR B O 1
ATOM 3167 N N . SER B 1 38 ? -39.273 72.318 71.084 1.00 29.82 35 SER B N 1
ATOM 3168 C CA . SER B 1 38 ? -39.361 72.245 72.537 1.00 25.41 35 SER B CA 1
ATOM 3169 C C . SER B 1 38 ? -40.533 71.370 72.977 1.00 23.35 35 SER B C 1
ATOM 3170 O O . SER B 1 38 ? -41.511 71.180 72.251 1.00 21.23 35 SER B O 1
ATOM 3178 N N . MET B 1 39 ? -40.418 70.839 74.195 1.00 22.27 36 MET B N 1
ATOM 3179 C CA . MET B 1 39 ? -41.516 70.079 74.770 1.00 24.74 36 MET B CA 1
ATOM 3180 C C . MET B 1 39 ? -42.734 70.963 75.012 1.00 17.15 36 MET B C 1
ATOM 3181 O O . MET B 1 39 ? -43.863 70.475 74.942 1.00 22.47 36 MET B O 1
ATOM 3195 N N . GLN B 1 40 ? -42.529 72.251 75.319 1.00 24.91 37 GLN B N 1
ATOM 3196 C CA . GLN B 1 40 ? -43.660 73.174 75.416 1.00 19.56 37 GLN B CA 1
ATOM 3197 C C . GLN B 1 40 ? -44.355 73.326 74.065 1.00 22.29 37 GLN B C 1
ATOM 3198 O O . GLN B 1 40 ? -45.587 73.356 74.002 1.00 21.84 37 GLN B O 1
ATOM 3212 N N . GLU B 1 41 ? -43.580 73.446 72.977 1.00 23.76 38 GLU B N 1
ATOM 3213 C CA . GLU B 1 41 ? -44.160 73.491 71.631 1.00 20.71 38 GLU B CA 1
ATOM 3214 C C . GLU B 1 41 ? -44.984 72.240 71.348 1.00 21.39 38 GLU B C 1
ATOM 3215 O O . GLU B 1 41 ? -46.112 72.319 70.835 1.00 17.94 38 GLU B O 1
ATOM 3227 N N . ILE B 1 42 ? -44.426 71.072 71.665 1.00 21.92 39 ILE B N 1
ATOM 3228 C CA . ILE B 1 42 ? -45.134 69.814 71.448 1.00 18.78 39 ILE B CA 1
ATOM 3229 C C . ILE B 1 42 ? -46.413 69.767 72.295 1.00 22.24 39 ILE B C 1
ATOM 3230 O O . ILE B 1 42 ? -47.492 69.430 71.800 1.00 17.91 39 ILE B O 1
ATOM 3246 N N . ALA B 1 43 ? -46.332 70.146 73.578 1.00 22.22 40 ALA B N 1
ATOM 3247 C CA . ALA B 1 43 ? -47.531 70.134 74.422 1.00 17.04 40 ALA B CA 1
ATOM 3248 C C . ALA B 1 43 ? -48.638 71.003 73.838 1.00 15.32 40 ALA B C 1
ATOM 3249 O O . ALA B 1 43 ? -49.799 70.574 73.751 1.00 20.98 40 ALA B O 1
ATOM 3256 N N . ALA B 1 44 ? -48.315 72.239 73.464 1.00 20.51 41 ALA B N 1
ATOM 3257 C CA . ALA B 1 44 ? -49.364 73.128 72.973 1.00 22.97 41 ALA B CA 1
ATOM 3258 C C . ALA B 1 44 ? -49.950 72.599 71.673 1.00 23.15 41 ALA B C 1
ATOM 3259 O O . ALA B 1 44 ? -51.167 72.666 71.467 1.00 21.28 41 ALA B O 1
ATOM 3266 N N . ALA B 1 45 ? -49.092 72.068 70.788 1.00 15.92 42 ALA B N 1
ATOM 3267 C CA . ALA B 1 45 ? -49.581 71.442 69.556 1.00 16.69 42 ALA B CA 1
ATOM 3268 C C . ALA B 1 45 ? -50.522 70.281 69.847 1.00 23.19 42 ALA B C 1
ATOM 3269 O O . ALA B 1 45 ? -51.391 69.977 69.022 1.00 23.29 42 ALA B O 1
ATOM 3276 N N . CYS B 1 46 ? -50.381 69.618 71.000 1.00 16.05 43 CYS B N 1
ATOM 3277 C CA . CYS B 1 46 ? -51.288 68.531 71.381 1.00 20.22 43 CYS B CA 1
ATOM 3278 C C . CYS B 1 46 ? -52.453 69.011 72.235 1.00 20.05 43 CYS B C 1
ATOM 3279 O O . CYS B 1 46 ? -53.192 68.179 72.770 1.00 23.37 43 CYS B O 1
ATOM 3287 N N . ARG B 1 47 ? -52.624 70.321 72.391 1.00 21.55 44 ARG B N 1
ATOM 3288 C CA . ARG B 1 47 ? -53.709 70.884 73.199 1.00 30.07 44 ARG B CA 1
ATOM 3289 C C . ARG B 1 47 ? -53.669 70.343 74.627 1.00 23.82 44 ARG B C 1
ATOM 3290 O O . ARG B 1 47 ? -54.698 69.946 75.182 1.00 25.18 44 ARG B O 1
ATOM 3294 N N . MET B 1 48 ? -52.460 70.304 75.200 1.00 25.19 45 MET B N 1
ATOM 3295 C CA . MET B 1 48 ? -52.199 69.863 76.568 1.00 18.40 45 MET B CA 1
ATOM 3296 C C . MET B 1 48 ? -51.273 70.829 77.280 1.00 21.24 45 MET B C 1
ATOM 3297 O O . MET B 1 48 ? -50.505 71.567 76.654 1.00 26.70 45 MET B O 1
ATOM 3311 N N . THR B 1 49 ? -51.273 70.740 78.612 1.00 18.24 46 THR B N 1
ATOM 3312 C CA . THR B 1 49 ? -50.262 71.434 79.384 1.00 24.03 46 THR B CA 1
ATOM 3313 C C . THR B 1 49 ? -48.949 70.647 79.312 1.00 23.30 46 THR B C 1
ATOM 3314 O O . THR B 1 49 ? -48.927 69.458 78.987 1.00 24.66 46 THR B O 1
ATOM 3325 N N . LYS B 1 50 ? -47.842 71.311 79.622 1.00 20.94 47 LYS B N 1
ATOM 3326 C CA . LYS B 1 50 ? -46.580 70.575 79.626 1.00 28.45 47 LYS B CA 1
ATOM 3327 C C . LYS B 1 50 ? -46.613 69.471 80.679 1.00 31.29 47 LYS B C 1
ATOM 3328 O O . LYS B 1 50 ? -46.052 68.385 80.468 1.00 23.38 47 LYS B O 1
ATOM 3347 N N . ALA B 1 51 ? -47.313 69.707 81.794 1.00 31.41 48 ALA B N 1
ATOM 3348 C CA . ALA B 1 51 ? -47.455 68.654 82.790 1.00 25.89 48 ALA B CA 1
ATOM 3349 C C . ALA B 1 51 ? -48.218 67.479 82.206 1.00 21.40 48 ALA B C 1
ATOM 3350 O O . ALA B 1 51 ? -47.834 66.320 82.408 1.00 21.05 48 ALA B O 1
ATOM 3357 N N . GLY B 1 52 ? -49.300 67.761 81.474 1.00 20.41 49 GLY B N 1
ATOM 3358 C CA . GLY B 1 52 ? -50.034 66.695 80.804 1.00 24.29 49 GLY B CA 1
ATOM 3359 C C . GLY B 1 52 ? -49.169 65.885 79.854 1.00 17.79 49 GLY B C 1
ATOM 3360 O O . GLY B 1 52 ? -49.271 64.663 79.795 1.00 19.29 49 GLY B O 1
ATOM 3364 N N . LEU B 1 53 ? -48.316 66.555 79.081 1.00 16.18 50 LEU B N 1
ATOM 3365 C CA . LEU B 1 53 ? -47.426 65.829 78.172 1.00 22.61 50 LEU B CA 1
ATOM 3366 C C . LEU B 1 53 ? -46.531 64.867 78.941 1.00 12.82 50 LEU B C 1
ATOM 3367 O O . LEU B 1 53 ? -46.405 63.694 78.576 1.00 12.73 50 LEU B O 1
ATOM 3383 N N . TYR B 1 54 ? -45.927 65.340 80.041 1.00 13.53 51 TYR B N 1
ATOM 3384 C CA . TYR B 1 54 ? -45.008 64.472 80.776 1.00 17.57 51 TYR B CA 1
ATOM 3385 C C . TYR B 1 54 ? -45.715 63.327 81.509 1.00 17.24 51 TYR B C 1
ATOM 3386 O O . TYR B 1 54 ? -45.039 62.387 81.934 1.00 16.42 51 TYR B O 1
ATOM 3404 N N . HIS B 1 55 ? -47.037 63.347 81.646 1.00 15.03 52 HIS B N 1
ATOM 3405 C CA . HIS B 1 55 ? -47.727 62.141 82.094 1.00 17.36 52 HIS B CA 1
ATOM 3406 C C . HIS B 1 55 ? -47.508 60.996 81.125 1.00 16.98 52 HIS B C 1
ATOM 3407 O O . HIS B 1 55 ? -47.437 59.840 81.538 1.00 16.18 52 HIS B O 1
ATOM 3421 N N . HIS B 1 56 ? -47.429 61.290 79.832 1.00 15.65 53 HIS B N 1
ATOM 3422 C CA . HIS B 1 56 ? -47.316 60.254 78.819 1.00 14.44 53 HIS B CA 1
ATOM 3423 C C . HIS B 1 56 ? -45.865 59.946 78.435 1.00 10.25 53 HIS B C 1
ATOM 3424 O O . HIS B 1 56 ? -45.575 58.820 78.031 1.00 13.08 53 HIS B O 1
ATOM 3438 N N . ILE B 1 57 ? -44.949 60.911 78.519 1.00 16.46 54 ILE B N 1
ATOM 3439 C CA . ILE B 1 57 ? -43.572 60.754 78.039 1.00 14.20 54 ILE B CA 1
ATOM 3440 C C . ILE B 1 57 ? -42.598 61.311 79.080 1.00 11.74 54 ILE B C 1
ATOM 3441 O O . ILE B 1 57 ? -42.838 62.366 79.659 1.00 17.16 54 ILE B O 1
ATOM 3457 N N . GLN B 1 58 ? -41.428 60.685 79.201 1.00 16.92 55 GLN B N 1
ATOM 3458 C CA . GLN B 1 58 ? -40.502 61.019 80.290 1.00 14.56 55 GLN B CA 1
ATOM 3459 C C . GLN B 1 58 ? -39.618 62.221 79.971 1.00 20.39 55 GLN B C 1
ATOM 3460 O O . GLN B 1 58 ? -39.284 63.011 80.863 1.00 15.44 55 GLN B O 1
ATOM 3474 N N . ASN B 1 59 ? -39.205 62.360 78.729 1.00 15.34 56 ASN B N 1
ATOM 3475 C CA . ASN B 1 59 ? -38.399 63.485 78.281 1.00 15.90 56 ASN B CA 1
ATOM 3476 C C . ASN B 1 59 ? -38.325 63.407 76.759 1.00 22.69 56 ASN B C 1
ATOM 3477 O O . ASN B 1 59 ? -38.978 62.564 76.130 1.00 16.54 56 ASN B O 1
ATOM 3488 N N . LYS B 1 60 ? -37.512 64.279 76.176 1.00 18.05 57 LYS B N 1
ATOM 3489 C CA . LYS B 1 60 ? -37.430 64.369 74.721 1.00 17.86 57 LYS B CA 1
ATOM 3490 C C . LYS B 1 60 ? -36.765 63.134 74.130 1.00 23.37 57 LYS B C 1
ATOM 3491 O O . LYS B 1 60 ? -37.195 62.619 73.092 1.00 22.92 57 LYS B O 1
ATOM 3510 N N . GLU B 1 61 ? -35.726 62.629 74.790 1.00 20.76 58 GLU B N 1
ATOM 3511 C CA . GLU B 1 61 ? -35.016 61.476 74.258 1.00 20.63 58 GLU B CA 1
ATOM 3512 C C . GLU B 1 61 ? -35.914 60.253 74.241 1.00 17.13 58 GLU B C 1
ATOM 3513 O O . GLU B 1 61 ? -35.911 59.492 73.265 1.00 16.51 58 GLU B O 1
ATOM 3525 N N . GLN B 1 62 ? -36.748 60.074 75.283 1.00 14.72 59 GLN B N 1
ATOM 3526 C CA . GLN B 1 62 ? -37.677 58.956 75.260 1.00 13.47 59 GLN B CA 1
ATOM 3527 C C . GLN B 1 62 ? -38.776 59.177 74.231 1.00 14.04 59 GLN B C 1
ATOM 3528 O O . GLN B 1 62 ? -39.258 58.212 73.629 1.00 13.47 59 GLN B O 1
ATOM 3542 N N . LEU B 1 63 ? -39.179 60.429 74.023 1.00 14.08 60 LEU B N 1
ATOM 3543 C CA . LEU B 1 63 ? -40.199 60.716 73.019 1.00 14.59 60 LEU B CA 1
ATOM 3544 C C . LEU B 1 63 ? -39.730 60.262 71.654 1.00 14.33 60 LEU B C 1
ATOM 3545 O O . LEU B 1 63 ? -40.474 59.596 70.918 1.00 13.47 60 LEU B O 1
ATOM 3561 N N . LEU B 1 64 ? -38.478 60.595 71.307 1.00 14.19 61 LEU B N 1
ATOM 3562 C CA . LEU B 1 64 ? -37.926 60.172 70.024 1.00 12.93 61 LEU B CA 1
ATOM 3563 C C . LEU B 1 64 ? -37.916 58.659 69.922 1.00 12.77 61 LEU B C 1
ATOM 3564 O O . LEU B 1 64 ? -38.302 58.094 68.891 1.00 15.34 61 LEU B O 1
ATOM 3580 N N . PHE B 1 65 ? -37.463 57.974 70.985 1.00 13.61 62 PHE B N 1
ATOM 3581 C CA . PHE B 1 65 ? -37.471 56.516 70.974 1.00 15.83 62 PHE B CA 1
ATOM 3582 C C . PHE B 1 65 ? -38.875 55.993 70.703 1.00 13.10 62 PHE B C 1
ATOM 3583 O O . PHE B 1 65 ? -39.070 55.106 69.847 1.00 14.55 62 PHE B O 1
ATOM 3600 N N . ALA B 1 66 ? -39.873 56.578 71.387 1.00 13.70 63 ALA B N 1
ATOM 3601 C CA . ALA B 1 66 ? -41.261 56.126 71.245 1.00 14.65 63 ALA B CA 1
ATOM 3602 C C . ALA B 1 66 ? -41.748 56.342 69.814 1.00 13.41 63 ALA B C 1
ATOM 3603 O O . ALA B 1 66 ? -42.448 55.491 69.246 1.00 17.10 63 ALA B O 1
ATOM 3610 N N . ILE B 1 67 ? -41.425 57.492 69.237 1.00 11.32 64 ILE B N 1
ATOM 3611 C CA . ILE B 1 67 ? -41.799 57.754 67.843 1.00 13.67 64 ILE B CA 1
ATOM 3612 C C . ILE B 1 67 ? -41.224 56.685 66.928 1.00 15.47 64 ILE B C 1
ATOM 3613 O O . ILE B 1 67 ? -41.928 56.130 66.072 1.00 16.58 64 ILE B O 1
ATOM 3629 N N . MET B 1 68 ? -39.926 56.396 67.074 1.00 14.44 65 MET B N 1
ATOM 3630 C CA . MET B 1 68 ? -39.285 55.450 66.180 1.00 15.56 65 MET B CA 1
ATOM 3631 C C . MET B 1 68 ? -39.871 54.052 66.353 1.00 17.40 65 MET B C 1
ATOM 3632 O O . MET B 1 68 ? -40.078 53.333 65.370 1.00 15.99 65 MET B O 1
ATOM 3646 N N . ASN B 1 69 ? -40.145 53.637 67.595 1.00 13.82 66 ASN B N 1
ATOM 3647 C CA . ASN B 1 69 ? -40.739 52.317 67.798 1.00 15.23 66 ASN B CA 1
ATOM 3648 C C . ASN B 1 69 ? -42.148 52.229 67.219 1.00 16.46 66 ASN B C 1
ATOM 3649 O O . ASN B 1 69 ? -42.554 51.184 66.681 1.00 16.86 66 ASN B O 1
ATOM 3660 N N . TYR B 1 70 ? -42.925 53.290 67.378 1.00 17.79 67 TYR B N 1
ATOM 3661 C CA . TYR B 1 70 ? -44.242 53.337 66.755 1.00 17.68 67 TYR B CA 1
ATOM 3662 C C . TYR B 1 70 ? -44.102 53.283 65.239 1.00 14.85 67 TYR B C 1
ATOM 3663 O O . TYR B 1 70 ? -44.902 52.633 64.560 1.00 14.30 67 TYR B O 1
ATOM 3681 N N . GLY B 1 71 ? -43.051 53.916 64.702 1.00 16.26 68 GLY B N 1
ATOM 3682 C CA . GLY B 1 71 ? -42.814 53.868 63.267 1.00 14.94 68 GLY B CA 1
ATOM 3683 C C . GLY B 1 71 ? -42.576 52.455 62.778 1.00 15.34 68 GLY B C 1
ATOM 3684 O O . GLY B 1 71 ? -43.158 52.022 61.782 1.00 17.23 68 GLY B O 1
ATOM 3688 N N . MET B 1 72 ? -41.707 51.713 63.479 1.00 13.23 69 MET B N 1
ATOM 3689 C CA . MET B 1 72 ? -41.453 50.329 63.106 1.00 13.92 69 MET B CA 1
ATOM 3690 C C . MET B 1 72 ? -42.722 49.508 63.173 1.00 13.45 69 MET B C 1
ATOM 3691 O O . MET B 1 72 ? -42.962 48.662 62.306 1.00 16.07 69 MET B O 1
ATOM 3705 N N . ASP B 1 73 ? -43.547 49.718 64.198 1.00 13.03 70 ASP B N 1
ATOM 3706 C CA . ASP B 1 73 ? -44.810 48.987 64.271 1.00 12.00 70 ASP B CA 1
ATOM 3707 C C . ASP B 1 73 ? -45.639 49.232 63.017 1.00 12.54 70 ASP B C 1
ATOM 3708 O O . ASP B 1 73 ? -46.037 48.286 62.321 1.00 15.43 70 ASP B O 1
ATOM 3717 N N . LEU B 1 74 ? -45.878 50.508 62.700 1.00 12.89 71 LEU B N 1
ATOM 3718 C CA . LEU B 1 74 ? -46.642 50.888 61.513 1.00 16.37 71 LEU B CA 1
ATOM 3719 C C . LEU B 1 74 ? -46.075 50.253 60.250 1.00 11.92 71 LEU B C 1
ATOM 3720 O O . LEU B 1 74 ? -46.817 49.759 59.396 1.00 16.44 71 LEU B O 1
ATOM 3736 N N . PHE B 1 75 ? -44.756 50.285 60.094 1.00 11.80 72 PHE B N 1
ATOM 3737 C CA . PHE B 1 75 ? -44.146 49.706 58.911 1.00 15.38 72 PHE B CA 1
ATOM 3738 C C . PHE B 1 75 ? -44.390 48.198 58.828 1.00 14.77 72 PHE B C 1
ATOM 3739 O O . PHE B 1 75 ? -44.767 47.672 57.767 1.00 13.27 72 PHE B O 1
ATOM 3756 N N . GLU B 1 76 ? -44.136 47.473 59.924 1.00 12.66 73 GLU B N 1
ATOM 3757 C CA . GLU B 1 76 ? -44.402 46.034 59.930 1.00 12.57 73 GLU B CA 1
ATOM 3758 C C . GLU B 1 76 ? -45.865 45.745 59.593 1.00 18.47 73 GLU B C 1
ATOM 3759 O O . GLU B 1 76 ? -46.172 44.804 58.851 1.00 19.36 73 GLU B O 1
ATOM 3771 N N . GLU B 1 77 ? -46.778 46.567 60.094 1.00 13.88 74 GLU B N 1
ATOM 3772 C CA . GLU B 1 77 ? -48.195 46.328 59.819 1.00 17.98 74 GLU B CA 1
ATOM 3773 C C . GLU B 1 77 ? -48.527 46.609 58.35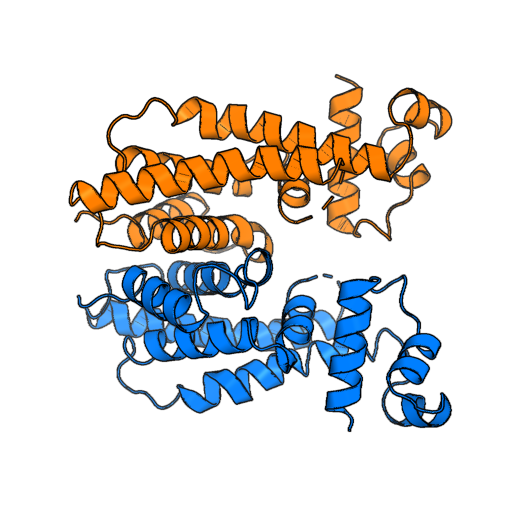1 1.00 18.39 74 GLU B C 1
ATOM 3774 O O . GLU B 1 77 ? -49.251 45.839 57.714 1.00 19.67 74 GLU B O 1
ATOM 3786 N N . GLN B 1 78 ? -47.958 47.656 57.771 1.00 16.47 75 GLN B N 1
ATOM 3787 C CA . GLN B 1 78 ? -48.438 48.119 56.473 1.00 16.61 75 GLN B CA 1
ATOM 3788 C C . GLN B 1 78 ? -47.553 47.713 55.304 1.00 15.45 75 GLN B C 1
ATOM 3789 O O . GLN B 1 78 ? -47.975 47.859 54.151 1.00 21.90 75 GLN B O 1
ATOM 3803 N N . VAL B 1 79 ? -46.374 47.156 55.561 1.00 16.23 76 VAL B N 1
ATOM 3804 C CA . VAL B 1 79 ? -45.429 46.754 54.511 1.00 13.96 76 VAL B CA 1
ATOM 3805 C C . VAL B 1 79 ? -45.025 45.306 54.751 1.00 13.93 76 VAL B C 1
ATOM 3806 O O . VAL B 1 79 ? -45.343 44.427 53.948 1.00 17.35 76 VAL B O 1
ATOM 3819 N N . LEU B 1 80 ? -44.388 45.011 55.873 1.00 9.53 77 LEU B N 1
ATOM 3820 C CA . LEU B 1 80 ? -43.861 43.659 56.019 1.00 14.85 77 LEU B CA 1
ATOM 3821 C C . LEU B 1 80 ? -44.972 42.622 56.153 1.00 18.44 77 LEU B C 1
ATOM 3822 O O . LEU B 1 80 ? -44.887 41.556 55.535 1.00 20.69 77 LEU B O 1
ATOM 3838 N N . SER B 1 81 ? -46.007 42.908 56.956 1.00 17.50 78 SER B N 1
ATOM 3839 C CA . SER B 1 81 ? -47.110 41.964 57.154 1.00 23.15 78 SER B CA 1
ATOM 3840 C C . SER B 1 81 ? -47.684 41.499 55.831 1.00 19.73 78 SER B C 1
ATOM 3841 O O . SER B 1 81 ? -48.031 40.325 55.672 1.00 17.83 78 SER B O 1
ATOM 3849 N N . ARG B 1 82 ? -47.804 42.421 54.878 1.00 18.18 79 ARG B N 1
ATOM 3850 C CA . ARG B 1 82 ? -48.405 42.154 53.579 1.00 15.81 79 ARG B CA 1
ATOM 3851 C C . ARG B 1 82 ? -47.512 41.367 52.611 1.00 19.50 79 ARG B C 1
ATOM 3852 O O . ARG B 1 82 ? -48.033 40.825 51.634 1.00 21.93 79 ARG B O 1
ATOM 3873 N N . VAL B 1 83 ? -46.198 41.302 52.804 1.00 13.62 80 VAL B N 1
ATOM 3874 C CA . VAL B 1 83 ? -45.335 40.720 51.784 1.00 15.95 80 VAL B CA 1
ATOM 3875 C C . VAL B 1 83 ? -44.572 39.504 52.274 1.00 13.43 80 VAL B C 1
ATOM 3876 O O . VAL B 1 83 ? -44.046 38.760 51.447 1.00 15.42 80 VAL B O 1
ATOM 3889 N N . GLN B 1 84 ? -44.514 39.254 53.582 1.00 15.37 81 GLN B N 1
ATOM 3890 C CA . GLN B 1 84 ? -43.636 38.212 54.093 1.00 17.47 81 GLN B CA 1
ATOM 3891 C C . GLN B 1 84 ? -44.080 36.807 53.693 1.00 14.79 81 GLN B C 1
ATOM 3892 O O . GLN B 1 84 ? -43.273 35.889 53.794 1.00 23.80 81 GLN B O 1
ATOM 3906 N N . ASP B 1 85 ? -45.300 36.631 53.201 1.00 14.45 82 ASP B N 1
ATOM 3907 C CA . ASP B 1 85 ? -45.799 35.317 52.796 1.00 19.99 82 ASP B CA 1
ATOM 3908 C C . ASP B 1 85 ? -45.737 35.082 51.287 1.00 23.97 82 ASP B C 1
ATOM 3909 O O . ASP B 1 85 ? -46.209 34.039 50.815 1.00 23.93 82 ASP B O 1
ATOM 3918 N N . ILE B 1 86 ? -45.223 36.033 50.512 1.00 19.57 83 ILE B N 1
ATOM 3919 C CA . ILE B 1 86 ? -44.993 35.806 49.078 1.00 18.69 83 ILE B CA 1
ATOM 3920 C C . ILE B 1 86 ? -43.775 34.899 48.887 1.00 19.80 83 ILE B C 1
ATOM 3921 O O . ILE B 1 86 ? -42.643 35.248 49.241 1.00 17.77 83 ILE B O 1
ATOM 3937 N N . ALA B 1 87 ? -43.988 33.719 48.293 1.00 20.55 84 ALA B N 1
ATOM 3938 C CA . ALA B 1 87 ? -42.899 32.739 48.217 1.00 23.41 84 ALA B CA 1
ATOM 3939 C C . ALA B 1 87 ? -41.838 33.095 47.165 1.00 13.83 84 ALA B C 1
ATOM 3940 O O . ALA B 1 87 ? -40.640 32.880 47.389 1.00 17.78 84 ALA B O 1
ATOM 3947 N N . ASN B 1 88 ? -42.243 33.585 46.008 1.00 14.59 85 ASN B N 1
ATOM 3948 C CA . ASN B 1 88 ? -41.296 33.922 44.945 1.00 13.65 85 ASN B CA 1
ATOM 3949 C C . ASN B 1 88 ? -40.500 35.153 45.368 1.00 10.74 85 ASN B C 1
ATOM 3950 O O . ASN B 1 88 ? -41.101 36.216 45.563 1.00 12.79 85 ASN B O 1
ATOM 3961 N N . PRO B 1 89 ? -39.171 35.084 45.485 1.00 18.02 86 PRO B N 1
ATOM 3962 C CA A PRO B 1 89 ? -38.446 36.215 46.083 0.65 9.73 86 PRO B CA 1
ATOM 3963 C CA B PRO B 1 89 ? -38.446 36.216 46.083 0.35 9.83 86 PRO B CA 1
ATOM 3964 C C . PRO B 1 89 ? -38.466 37.486 45.249 1.00 9.65 86 PRO B C 1
ATOM 3965 O O . PRO B 1 89 ? -38.412 38.574 45.828 1.00 10.48 86 PRO B O 1
ATOM 3985 N N . VAL B 1 90 ? -38.533 37.405 43.907 1.00 12.87 87 VAL B N 1
ATOM 3986 C CA . VAL B 1 90 ? -38.574 38.661 43.140 1.00 12.00 87 VAL B CA 1
ATOM 3987 C C . VAL B 1 90 ? -39.982 39.262 43.197 1.00 11.70 87 VAL B C 1
ATOM 3988 O O . VAL B 1 90 ? -40.139 40.485 43.268 1.00 14.35 87 VAL B O 1
ATOM 4001 N N . GLU B 1 91 ? -41.031 38.437 43.188 1.00 10.35 88 GLU B N 1
ATOM 4002 C CA . GLU B 1 91 ? -42.361 38.977 43.472 1.00 11.71 88 GLU B CA 1
ATOM 4003 C C . GLU B 1 91 ? -42.397 39.620 44.860 1.00 11.81 88 GLU B C 1
ATOM 4004 O O . GLU B 1 91 ? -42.985 40.694 45.041 1.00 12.11 88 GLU B O 1
ATOM 4016 N N . ARG B 1 92 ? -41.771 38.973 45.850 1.00 9.39 89 ARG B N 1
ATOM 4017 C CA . ARG B 1 92 ? -41.743 39.512 47.206 1.00 10.74 89 ARG B CA 1
ATOM 4018 C C . ARG B 1 92 ? -41.036 40.865 47.253 1.00 9.85 89 ARG B C 1
ATOM 4019 O O . ARG B 1 92 ? -41.532 41.811 47.890 1.00 8.97 89 ARG B O 1
ATOM 4040 N N . LEU B 1 93 ? -39.867 40.969 46.589 1.00 10.49 90 LEU B N 1
ATOM 4041 C CA . LEU B 1 93 ? -39.166 42.247 46.499 1.00 9.74 90 LEU B CA 1
ATOM 4042 C C . LEU B 1 93 ? -40.025 43.309 45.802 1.00 8.56 90 LEU B C 1
ATOM 4043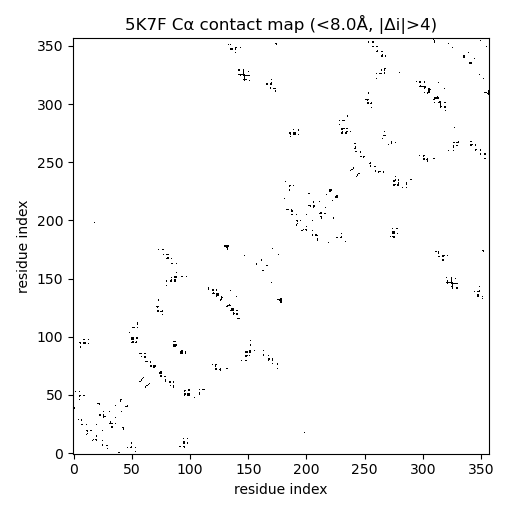 O O . LEU B 1 93 ? -40.093 44.460 46.252 1.00 9.59 90 LEU B O 1
ATOM 4059 N N . ARG B 1 94 ? -40.648 42.956 44.672 1.00 7.57 91 ARG B N 1
ATOM 4060 C CA . ARG B 1 94 ? -41.410 43.938 43.906 1.00 9.54 91 ARG B CA 1
ATOM 4061 C C . ARG B 1 94 ? -42.586 44.490 44.714 1.00 9.86 91 ARG B C 1
ATOM 4062 O O . ARG B 1 94 ? -42.855 45.694 44.699 1.00 9.87 91 ARG B O 1
ATOM 4083 N N . ALA B 1 95 ? -43.279 43.626 45.434 1.00 7.75 92 ALA B N 1
ATOM 4084 C CA . ALA B 1 95 ? -44.404 44.074 46.250 1.00 14.43 92 ALA B CA 1
ATOM 4085 C C . ALA B 1 95 ? -43.898 44.916 47.409 1.00 10.04 92 ALA B C 1
ATOM 4086 O O . ALA B 1 95 ? -44.518 45.914 47.802 1.00 10.20 92 ALA B O 1
ATOM 4093 N N . CYS B 1 96 ? -42.769 44.503 47.981 1.00 9.49 93 CYS B N 1
ATOM 4094 C CA . CYS B 1 96 ? -42.243 45.216 49.131 1.00 11.20 93 CYS B CA 1
ATOM 4095 C C . CYS B 1 96 ? -41.831 46.622 48.730 1.00 9.88 93 CYS B C 1
ATOM 4096 O O . CYS B 1 96 ? -42.148 47.602 49.427 1.00 9.73 93 CYS B O 1
ATOM 4104 N N . MET B 1 97 ? -41.163 46.741 47.582 1.00 8.46 94 MET B N 1
ATOM 4105 C CA . MET B 1 97 ? -40.729 48.052 47.122 1.00 8.50 94 MET B CA 1
ATOM 4106 C C . MET B 1 97 ? -41.915 48.938 46.810 1.00 14.83 94 MET B C 1
ATOM 4107 O O . MET B 1 97 ? -41.920 50.116 47.182 1.00 7.96 94 MET B O 1
ATOM 4121 N N . ARG B 1 98 ? -42.961 48.374 46.186 1.00 11.21 95 ARG B N 1
ATOM 4122 C CA . ARG B 1 98 ? -44.138 49.171 45.869 1.00 13.18 95 ARG B CA 1
ATOM 4123 C C . ARG B 1 98 ? -44.845 49.630 47.147 1.00 7.19 95 ARG B C 1
ATOM 4124 O O . ARG B 1 98 ? -45.176 50.813 47.291 1.00 7.74 95 ARG B O 1
ATOM 4145 N N . HIS B 1 99 ? -44.971 48.737 48.125 1.00 7.03 96 HIS B N 1
ATOM 4146 C CA . HIS B 1 99 ? -45.582 49.099 49.404 1.00 11.88 96 HIS B CA 1
ATOM 4147 C C . HIS B 1 99 ? -44.770 50.157 50.130 1.00 8.94 96 HIS B C 1
ATOM 4148 O O . HIS B 1 99 ? -45.339 51.097 50.673 1.00 9.61 96 HIS B O 1
ATOM 4162 N N . ASN B 1 100 ? -43.429 50.047 50.113 1.00 7.72 97 ASN B N 1
ATOM 4163 C CA . ASN B 1 100 ? -42.592 51.049 50.787 1.00 7.36 97 ASN B CA 1
ATOM 4164 C C . ASN B 1 100 ? -42.725 52.408 50.113 1.00 6.48 97 ASN B C 1
ATOM 4165 O O . ASN B 1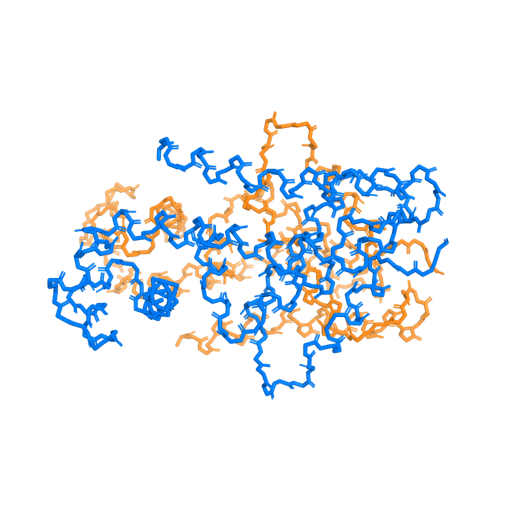 100 ? -42.777 53.446 50.798 1.00 11.95 97 ASN B O 1
ATOM 4176 N N . ILE B 1 101 ? -42.817 52.434 48.779 1.00 5.90 98 ILE B N 1
ATOM 4177 C CA . ILE B 1 101 ? -42.914 53.709 48.068 1.00 7.07 98 ILE B CA 1
ATOM 4178 C C . ILE B 1 101 ? -44.236 54.353 48.407 1.00 12.38 98 ILE B C 1
ATOM 4179 O O . ILE B 1 101 ? -44.323 55.551 48.703 1.00 12.37 98 ILE B O 1
ATOM 4195 N N . LEU B 1 102 ? -45.288 53.558 48.354 1.00 8.04 99 LEU B N 1
ATOM 4196 C CA . LEU B 1 102 ? -46.607 54.155 48.564 1.00 7.90 99 LEU B CA 1
ATOM 4197 C C . LEU B 1 102 ? -46.772 54.570 50.021 1.00 10.69 99 LEU B C 1
ATOM 4198 O O . LEU B 1 102 ? -47.394 55.587 50.297 1.00 13.20 99 LEU B O 1
ATOM 4214 N N . LEU B 1 103 ? -46.120 53.873 50.956 1.00 12.97 100 LEU B N 1
ATOM 4215 C CA . LEU B 1 103 ? -46.106 54.309 52.351 1.00 12.05 100 LEU B CA 1
ATOM 4216 C C . LEU B 1 103 ? -45.569 55.735 52.466 1.00 16.06 100 LEU B C 1
ATOM 4217 O O . LEU B 1 103 ? -46.116 56.572 53.201 1.00 14.58 100 LEU B O 1
ATOM 4233 N N . VAL B 1 104 ? -44.537 56.036 51.693 1.00 12.18 101 VAL B N 1
ATOM 4234 C CA . VAL B 1 104 ? -43.854 57.315 51.804 1.00 14.35 101 VAL B CA 1
ATOM 4235 C C . VAL B 1 104 ? -44.682 58.416 51.185 1.00 16.76 101 VAL B C 1
ATOM 4236 O O . VAL B 1 104 ? -44.678 59.552 51.664 1.00 28.56 101 VAL B O 1
ATOM 4249 N N . THR B 1 105 ? -45.401 58.109 50.121 1.00 12.58 102 THR B N 1
ATOM 4250 C CA . THR B 1 105 ? -46.128 59.140 49.383 1.00 9.03 102 THR B CA 1
ATOM 4251 C C . THR B 1 105 ? -47.593 59.249 49.791 1.00 13.70 102 THR B C 1
ATOM 4252 O O . THR B 1 105 ? -48.193 60.312 49.617 1.00 24.35 102 THR B O 1
ATOM 4263 N N . ARG B 1 106 ? -48.179 58.193 50.315 1.00 9.86 103 ARG B N 1
ATOM 4264 C CA . ARG B 1 106 ? -49.602 58.158 50.648 1.00 5.49 103 ARG B CA 1
ATOM 4265 C C . ARG B 1 106 ? -49.883 57.903 52.127 1.00 10.75 103 ARG B C 1
ATOM 4266 O O . ARG B 1 106 ? -51.065 57.955 52.549 1.00 10.93 103 ARG B O 1
ATOM 4287 N N . GLY B 1 107 ? -48.867 57.615 52.920 1.00 13.59 104 GLY B N 1
ATOM 4288 C CA . GLY B 1 107 ? -49.084 57.115 54.255 1.00 13.07 104 GLY B CA 1
ATOM 4289 C C . GLY B 1 107 ? -49.656 58.154 55.199 1.00 10.99 104 GLY B C 1
ATOM 4290 O O . GLY B 1 107 ? -49.591 59.372 54.975 1.00 11.54 104 GLY B O 1
ATOM 4294 N N . TRP B 1 108 ? -50.229 57.651 56.281 1.00 13.64 105 TRP B N 1
ATOM 4295 C CA . TRP B 1 108 ? -50.937 58.488 57.234 1.00 7.53 105 TRP B CA 1
ATOM 4296 C C . TRP B 1 108 ? -50.039 58.997 58.344 1.00 14.67 105 TRP B C 1
ATOM 4297 O O . TRP B 1 108 ? -50.499 59.783 59.166 1.00 17.38 105 TRP B O 1
ATOM 4318 N N . SER B 1 109 ? -48.787 58.556 58.373 1.00 14.13 106 SER B N 1
ATOM 4319 C CA . SER B 1 109 ? -47.838 58.874 59.446 1.00 18.86 106 SER B CA 1
ATOM 4320 C C . SER B 1 109 ? -46.467 59.152 58.850 1.00 26.22 106 SER B C 1
ATOM 4321 O O . SER B 1 109 ? -45.450 58.602 59.281 1.00 16.21 106 SER B O 1
ATOM 4329 N N . LYS B 1 110 ? -46.417 60.010 57.828 1.00 19.78 107 LYS B N 1
ATOM 4330 C CA . LYS B 1 110 ? -45.198 60.106 57.035 1.00 14.09 107 LYS B CA 1
ATOM 4331 C C . LYS B 1 110 ? -44.030 60.601 57.872 1.00 16.36 107 LYS B C 1
ATOM 4332 O O . LYS B 1 110 ? -42.879 60.200 57.651 1.00 18.38 107 LYS B O 1
ATOM 4351 N N . GLU B 1 111 ? -44.308 61.512 58.793 1.00 14.72 108 GLU B N 1
ATOM 4352 C CA . GLU B 1 111 ? -43.270 62.134 59.594 1.00 20.78 108 GLU B CA 1
ATOM 4353 C C . GLU B 1 111 ? -42.752 61.184 60.651 1.00 17.49 108 GLU B C 1
ATOM 4354 O O . GLU B 1 111 ? -41.571 61.254 61.013 1.00 16.09 108 GLU B O 1
ATOM 4366 N N . VAL B 1 112 ? -43.607 60.288 61.137 1.00 14.35 109 VAL B N 1
ATOM 4367 C CA . VAL B 1 112 ? -43.135 59.208 62.001 1.00 17.37 109 VAL B CA 1
ATOM 4368 C C . VAL B 1 112 ? -42.138 58.336 61.249 1.00 20.16 109 VAL B C 1
ATOM 4369 O O . VAL B 1 112 ? -41.084 57.962 61.779 1.00 14.06 109 VAL B O 1
ATOM 4382 N N . ILE B 1 113 ? -42.469 57.966 60.005 1.00 15.26 110 ILE B N 1
ATOM 4383 C CA . ILE B 1 113 ? -41.571 57.114 59.220 1.00 17.68 110 ILE B CA 1
ATOM 4384 C C . ILE B 1 113 ? -40.258 57.830 58.905 1.00 15.69 110 ILE B C 1
ATOM 4385 O O . ILE B 1 113 ? -39.181 57.220 58.943 1.00 19.61 110 ILE B O 1
ATOM 4401 N N . ILE B 1 114 ? -40.310 59.127 58.591 1.00 17.10 111 ILE B N 1
ATOM 4402 C CA . ILE B 1 114 ? -39.086 59.878 58.311 1.00 18.10 111 ILE B CA 1
ATOM 4403 C C . ILE B 1 114 ? -38.145 59.838 59.516 1.00 19.29 111 ILE B C 1
ATOM 4404 O O . ILE B 1 114 ? -36.932 59.624 59.375 1.00 17.31 111 ILE B O 1
ATOM 4420 N N . ILE B 1 115 ? -38.689 60.062 60.716 1.00 17.99 112 ILE B N 1
ATOM 4421 C CA . ILE B 1 115 ? -37.830 60.051 61.900 1.00 13.93 112 ILE B CA 1
ATOM 4422 C C . ILE B 1 115 ? -37.232 58.677 62.107 1.00 16.45 112 ILE B C 1
ATOM 4423 O O . ILE B 1 115 ? -36.110 58.550 62.604 1.00 19.70 112 ILE B O 1
ATOM 4439 N N . LEU B 1 116 ? -37.941 57.630 61.702 1.00 17.26 113 LEU B N 1
ATOM 4440 C CA . LEU B 1 116 ? -37.482 56.284 61.990 1.00 16.46 113 LEU B CA 1
ATOM 4441 C C . LEU B 1 116 ? -36.196 55.981 61.231 1.00 25.00 113 LEU B C 1
ATOM 4442 O O . LEU B 1 116 ? -35.281 55.343 61.765 1.00 23.60 113 LEU B O 1
ATOM 4458 N N . HIS B 1 117 ? -36.091 56.452 59.993 1.00 17.68 114 HIS B N 1
ATOM 4459 C CA . HIS B 1 117 ? -34.904 56.181 59.211 1.00 24.73 114 HIS B CA 1
ATOM 4460 C C . HIS B 1 117 ? -33.942 57.365 59.142 1.00 28.16 114 HIS B C 1
ATOM 4461 O O . HIS B 1 117 ? -32.839 57.209 58.620 1.00 22.25 114 HIS B O 1
ATOM 4475 N N . GLU B 1 118 ? -34.296 58.522 59.698 1.00 31.39 115 GLU B N 1
ATOM 4476 C CA . GLU B 1 118 ? -33.356 59.655 59.703 1.00 20.62 115 GLU B CA 1
ATOM 4477 C C . GLU B 1 118 ? -32.811 59.913 61.103 1.00 30.02 115 GLU B C 1
ATOM 4478 O O . GLU B 1 118 ? -31.647 60.271 61.249 1.00 32.94 115 GLU B O 1
ATOM 4490 N N . THR B 1 126 ? -31.286 52.389 74.035 1.00 29.92 123 THR B N 1
ATOM 4491 C CA . THR B 1 126 ? -32.451 52.534 73.156 1.00 34.76 123 THR B CA 1
ATOM 4492 C C . THR B 1 126 ? -32.030 52.493 71.697 1.00 30.07 123 THR B C 1
ATOM 4493 O O . THR B 1 126 ? -32.736 51.932 70.844 1.00 21.13 123 THR B O 1
ATOM 4503 N N . ARG B 1 127 ? -30.896 53.141 71.411 1.00 22.72 124 ARG B N 1
ATOM 4504 C CA . ARG B 1 127 ? -30.271 53.016 70.102 1.00 29.13 124 ARG B CA 1
ATOM 4505 C C . ARG B 1 127 ? -30.190 51.558 69.680 1.00 26.32 124 ARG B C 1
ATOM 4506 O O . ARG B 1 127 ? -30.507 51.204 68.540 1.00 25.63 124 ARG B O 1
ATOM 4527 N N . ALA B 1 128 ? -29.752 50.692 70.589 1.00 21.77 125 ALA B N 1
ATOM 4528 C CA . ALA B 1 128 ? -29.502 49.312 70.198 1.00 25.00 125 ALA B CA 1
ATOM 4529 C C . ALA B 1 128 ? -30.799 48.579 69.933 1.00 24.71 125 ALA B C 1
ATOM 4530 O O . ALA B 1 128 ? -30.837 47.675 69.087 1.00 28.65 125 ALA B O 1
ATOM 4537 N N . PHE B 1 129 ? -31.872 48.984 70.623 1.00 24.29 126 PHE B N 1
ATOM 4538 C CA . PHE B 1 129 ? -33.167 48.336 70.474 1.00 24.97 126 PHE B CA 1
ATOM 4539 C C . PHE B 1 129 ? -33.774 48.651 69.111 1.00 20.94 126 PHE B C 1
ATOM 4540 O O . PHE B 1 129 ? -34.283 47.757 68.433 1.00 21.00 126 PHE B O 1
ATOM 4557 N N . ILE B 1 130 ? -33.748 49.920 68.706 1.00 24.96 127 ILE B N 1
ATOM 4558 C CA . ILE B 1 130 ? -34.282 50.284 67.397 1.00 22.10 127 ILE B CA 1
ATOM 4559 C C . ILE B 1 130 ? -33.382 49.742 66.287 1.00 25.26 127 ILE B C 1
ATOM 4560 O O . ILE B 1 130 ? -33.867 49.205 65.282 1.00 20.56 127 ILE B O 1
ATOM 4576 N N . ASP B 1 131 ? -32.057 49.879 66.441 1.00 21.30 128 ASP B N 1
ATOM 4577 C CA . ASP B 1 131 ? -31.137 49.334 65.450 1.00 23.31 128 ASP B CA 1
ATOM 4578 C C . ASP B 1 131 ? -31.445 47.869 65.172 1.00 15.56 128 ASP B C 1
ATOM 4579 O O . ASP B 1 131 ? -31.528 47.451 64.013 1.00 20.62 128 ASP B O 1
ATOM 4588 N N . ALA B 1 132 ? -31.613 47.063 66.222 1.00 19.98 129 ALA B N 1
ATOM 4589 C CA . ALA B 1 132 ? -31.946 45.655 66.008 1.00 16.61 129 ALA B CA 1
ATOM 4590 C C . ALA B 1 132 ? -33.282 45.481 65.283 1.00 18.38 129 ALA B C 1
ATOM 4591 O O . ALA B 1 132 ? -33.450 44.537 64.488 1.00 16.61 129 ALA B O 1
ATOM 4598 N N . ARG B 1 133 ? -34.247 46.369 65.524 1.00 24.02 130 ARG B N 1
ATOM 4599 C CA . ARG B 1 133 ? -35.507 46.269 64.791 1.00 20.47 130 ARG B CA 1
ATOM 4600 C C . ARG B 1 133 ? -35.306 46.627 63.323 1.00 15.85 130 ARG B C 1
ATOM 4601 O O . ARG B 1 133 ? -35.820 45.947 62.424 1.00 20.96 130 ARG B O 1
ATOM 4622 N N . LYS B 1 134 ? -34.538 47.680 63.063 1.00 20.32 131 LYS B N 1
ATOM 4623 C CA . LYS B 1 134 ? -34.259 48.054 61.683 1.00 21.74 131 LYS B CA 1
ATOM 4624 C C . LYS B 1 134 ? -33.481 46.969 60.948 1.00 17.88 131 LYS B C 1
ATOM 4625 O O . LYS B 1 134 ? -33.681 46.766 59.746 1.00 14.74 131 LYS B O 1
ATOM 4644 N N . LYS B 1 135 ? -32.578 46.270 61.644 1.00 16.58 132 LYS B N 1
ATOM 4645 C CA . LYS B 1 135 ? -31.812 45.203 61.005 1.00 19.55 132 LYS B CA 1
ATOM 4646 C C . LYS B 1 135 ? -32.706 44.063 60.548 1.00 16.07 132 LYS B C 1
ATOM 4647 O O . LYS B 1 135 ? -32.380 43.392 59.565 1.00 14.40 132 LYS B O 1
ATOM 4666 N N . LYS B 1 136 ? -33.855 43.846 61.209 1.00 14.57 133 LYS B N 1
ATOM 4667 C CA . LYS B 1 136 ? -34.777 42.819 60.742 1.00 16.82 133 LYS B CA 1
ATOM 4668 C C . LYS B 1 136 ? -35.239 43.093 59.316 1.00 14.11 133 LYS B C 1
ATOM 4669 O O . LYS B 1 136 ? -35.446 42.161 58.533 1.00 14.96 133 LYS B O 1
ATOM 4688 N N . TYR B 1 137 ? -35.432 44.365 58.967 1.00 13.41 134 TYR B N 1
ATOM 4689 C CA . TYR B 1 137 ? -35.845 44.667 57.595 1.00 12.88 134 TYR B CA 1
ATOM 4690 C C . TYR B 1 137 ? -34.686 44.474 56.626 1.00 9.85 134 TYR B C 1
ATOM 4691 O O . TYR B 1 137 ? -34.873 43.987 55.506 1.00 10.56 134 TYR B O 1
ATOM 4709 N N . VAL B 1 138 ? -33.482 44.891 57.008 1.00 11.52 135 VAL B N 1
ATOM 4710 C CA . VAL B 1 138 ? -32.331 44.697 56.128 1.00 12.85 135 VAL B CA 1
ATOM 4711 C C . VAL B 1 138 ? -32.081 43.208 55.903 1.00 11.10 135 VAL B C 1
ATOM 4712 O O . VAL B 1 138 ? -31.862 42.766 54.772 1.00 10.08 135 VAL B O 1
ATOM 4725 N N . ASP B 1 139 ? -32.147 42.410 56.980 1.00 12.40 136 ASP B N 1
ATOM 4726 C CA . ASP B 1 139 ? -32.053 40.949 56.861 1.00 12.97 136 ASP B CA 1
ATOM 4727 C C . ASP B 1 139 ? -33.073 40.397 55.872 1.00 8.73 136 ASP B C 1
ATOM 4728 O O . ASP B 1 139 ? -32.749 39.521 55.063 1.00 16.01 136 ASP B O 1
ATOM 4737 N N . PHE B 1 140 ? -34.319 40.892 55.943 1.00 12.31 137 PHE B N 1
ATOM 4738 C CA . PHE B 1 140 ? -35.390 40.439 55.056 1.00 14.31 137 PHE B CA 1
ATOM 4739 C C . PHE B 1 140 ? -35.068 40.730 53.590 1.00 13.25 137 PHE B C 1
ATOM 4740 O O . PHE B 1 140 ? -35.298 39.893 52.715 1.00 12.22 137 PHE B O 1
ATOM 4757 N N . LEU B 1 141 ? -34.586 41.939 53.296 1.00 8.65 138 LEU B N 1
ATOM 4758 C CA . LEU B 1 141 ? -34.261 42.291 51.926 1.00 13.46 138 LEU B CA 1
ATOM 4759 C C . LEU B 1 141 ? -33.064 41.499 51.429 1.00 12.89 138 LEU B C 1
ATOM 4760 O O . LEU B 1 141 ? -33.057 41.023 50.290 1.00 11.53 138 LEU B O 1
ATOM 4776 N N . GLU B 1 142 ? -32.032 41.364 52.258 1.00 10.55 139 GLU B N 1
ATOM 4777 C CA . GLU B 1 142 ? -30.865 40.627 51.810 1.00 11.89 139 GLU B CA 1
ATOM 4778 C C . GLU B 1 142 ? -31.233 39.172 51.504 1.00 9.18 139 GLU B C 1
ATOM 4779 O O . GLU B 1 142 ? -30.755 38.593 50.511 1.00 10.83 139 GLU B O 1
ATOM 4791 N N . GLU B 1 143 ? -32.115 38.588 52.317 1.00 14.70 140 GLU B N 1
ATOM 4792 C CA . GLU B 1 143 ? -32.527 37.211 52.086 1.00 14.57 140 GLU B CA 1
ATOM 4793 C C . GLU B 1 143 ? -33.225 37.091 50.747 1.00 14.01 140 GLU B C 1
ATOM 4794 O O . GLU B 1 143 ? -33.001 36.142 49.995 1.00 13.82 140 GLU B O 1
ATOM 4806 N N . ALA B 1 144 ? -34.045 38.065 50.409 1.00 12.45 141 ALA B N 1
ATOM 4807 C CA . ALA B 1 144 ? -34.785 37.955 49.168 1.00 13.59 141 ALA B CA 1
ATOM 4808 C C . ALA B 1 144 ? -33.892 38.174 47.951 1.00 11.51 141 ALA B C 1
ATOM 4809 O O . ALA B 1 144 ? -34.072 37.514 46.934 1.00 8.40 141 ALA B O 1
ATOM 4816 N N . PHE B 1 145 ? -32.976 39.157 48.003 1.00 8.66 142 PHE B N 1
ATOM 4817 C CA . PHE B 1 145 ? -32.012 39.359 46.925 1.00 16.17 142 PHE B CA 1
ATOM 4818 C C . PHE B 1 145 ? -31.160 38.116 46.726 1.00 5.30 142 PHE B C 1
ATOM 4819 O O . PHE B 1 145 ? -30.966 37.670 45.601 1.00 9.32 142 PHE B O 1
ATOM 4836 N N . SER B 1 146 ? -30.757 37.489 47.827 1.00 7.81 143 SER B N 1
ATOM 4837 C CA . SER B 1 146 ? -30.011 36.238 47.763 1.00 13.22 143 SER B CA 1
ATOM 4838 C C . SER B 1 146 ? -30.804 35.162 47.050 1.00 11.20 143 SER B C 1
ATOM 4839 O O . SER B 1 146 ? -30.307 34.527 46.110 1.00 13.03 143 SER B O 1
ATOM 4847 N N . GLN B 1 147 ? -32.048 34.942 47.483 1.00 13.01 144 GLN B N 1
ATOM 4848 C CA . GLN B 1 147 ? -32.876 33.911 46.861 1.00 10.76 144 GLN B CA 1
ATOM 4849 C C . GLN B 1 147 ? -33.158 34.230 45.396 1.00 13.83 144 GLN B C 1
ATOM 4850 O O . GLN B 1 147 ? -33.066 33.347 44.536 1.00 15.90 144 GLN B O 1
ATOM 4864 N N . ALA B 1 148 ? -33.463 35.495 45.083 1.00 8.15 145 ALA B N 1
ATOM 4865 C CA . ALA B 1 148 ? -33.753 35.875 43.698 1.00 12.78 145 ALA B CA 1
ATOM 4866 C C . ALA B 1 148 ? -32.543 35.703 42.792 1.00 12.07 145 ALA B C 1
ATOM 4867 O O . ALA B 1 148 ? -32.674 35.290 41.636 1.00 17.87 145 ALA B O 1
ATOM 4874 N N . SER B 1 149 ? -31.374 36.081 43.282 1.00 11.27 146 SER B N 1
ATOM 4875 C CA . SER B 1 149 ? -30.155 35.915 42.509 1.00 10.73 146 SER B CA 1
ATOM 4876 C C . SER B 1 149 ? -29.886 34.437 42.253 1.00 11.66 146 SER B C 1
ATOM 4877 O O . SER B 1 149 ? -29.747 34.014 41.100 1.00 16.36 146 SER B O 1
ATOM 4885 N N . GLN B 1 150 ? -29.938 33.626 43.315 1.00 17.86 147 GLN B N 1
ATOM 4886 C CA . GLN B 1 150 ? -29.695 32.192 43.189 1.00 17.47 147 GLN B CA 1
ATOM 4887 C C . GLN B 1 150 ? -30.666 31.521 42.236 1.00 20.18 147 GLN B C 1
ATOM 4888 O O . GLN B 1 150 ? -30.291 30.559 41.560 1.00 24.21 147 GLN B O 1
ATOM 4902 N N . GLN B 1 151 ? -31.939 31.953 42.217 1.00 14.87 148 GLN B N 1
ATOM 4903 C CA . GLN B 1 151 ? -32.932 31.313 41.376 1.00 12.17 148 GLN B CA 1
ATOM 4904 C C . GLN B 1 151 ? -32.969 31.880 39.968 1.00 16.34 148 GLN B C 1
ATOM 4905 O O . GLN B 1 151 ? -33.772 31.426 39.156 1.00 22.35 148 GLN B O 1
ATOM 4919 N N . GLY B 1 152 ? -32.089 32.815 39.634 1.00 18.60 149 GLY B N 1
ATOM 4920 C CA . GLY B 1 152 ? -32.027 33.325 38.277 1.00 22.70 149 GLY B CA 1
ATOM 4921 C C . GLY B 1 152 ? -33.154 34.265 37.941 1.00 22.74 149 GLY B C 1
ATOM 4922 O O . GLY B 1 152 ? -33.504 34.399 36.763 1.00 23.72 149 GLY B O 1
ATOM 4926 N N . LEU B 1 153 ? -33.741 34.910 38.950 1.00 13.16 150 LEU B N 1
ATOM 4927 C CA . LEU B 1 153 ? -34.865 35.826 38.730 1.00 16.56 150 LEU B CA 1
ATOM 4928 C C . LEU B 1 153 ? -34.432 37.281 38.679 1.00 15.47 150 LEU B C 1
ATOM 4929 O O . LEU B 1 153 ? -35.218 38.151 38.260 1.00 15.46 150 LEU B O 1
ATOM 4945 N N . ILE B 1 154 ? -33.227 37.566 39.142 1.00 16.51 151 ILE B N 1
ATOM 4946 C CA . ILE B 1 154 ? -32.604 38.874 38.984 1.00 12.07 151 ILE B CA 1
ATOM 4947 C C . ILE B 1 154 ? -31.159 38.668 38.542 1.00 15.41 151 ILE B C 1
ATOM 4948 O O . ILE B 1 154 ? -30.557 37.616 38.785 1.00 15.95 151 ILE B O 1
ATOM 4964 N N . ARG B 1 155 ? -30.616 39.685 37.860 1.00 12.62 152 ARG B N 1
ATOM 4965 C CA . ARG B 1 155 ? -29.193 39.719 37.556 1.00 13.11 152 ARG B CA 1
ATOM 4966 C C . ARG B 1 155 ? -28.417 39.570 38.863 1.00 15.98 152 ARG B C 1
ATOM 4967 O O . ARG B 1 155 ? -28.798 40.169 39.878 1.00 15.75 152 ARG B O 1
ATOM 4988 N N . PRO B 1 156 ? -27.389 38.738 38.907 1.00 14.65 153 PRO B N 1
ATOM 4989 C CA . PRO B 1 156 ? -26.694 38.542 40.175 1.00 13.54 153 PRO B CA 1
ATOM 4990 C C . PRO B 1 156 ? -26.206 39.867 40.737 1.00 14.10 153 PRO B C 1
ATOM 4991 O O . PRO B 1 156 ? -25.772 40.762 39.999 1.00 14.63 153 PRO B O 1
ATOM 5002 N N . VAL B 1 157 ? -26.256 39.957 42.063 1.00 15.07 154 VAL B N 1
ATOM 5003 C CA . VAL B 1 157 ? -25.760 41.118 42.791 1.00 13.74 154 VAL B CA 1
ATOM 5004 C C . VAL B 1 157 ? -25.481 40.666 44.207 1.00 10.08 154 VAL B C 1
ATOM 5005 O O . VAL B 1 157 ? -26.047 39.685 44.676 1.00 13.06 154 VAL B O 1
ATOM 5018 N N . ASP B 1 158 ? -24.600 41.377 44.881 1.00 10.39 155 ASP B N 1
ATOM 5019 C CA . ASP B 1 158 ? -24.371 41.132 46.291 1.00 8.74 155 ASP B CA 1
ATOM 5020 C C . ASP B 1 158 ? -25.637 41.512 47.048 1.00 10.30 155 ASP B C 1
ATOM 5021 O O . ASP B 1 158 ? -26.194 42.589 46.781 1.00 8.76 155 ASP B O 1
ATOM 5030 N N . PRO B 1 159 ? -26.146 40.673 47.966 1.00 11.63 156 PRO B N 1
ATOM 5031 C CA . PRO B 1 159 ? -27.454 40.986 48.587 1.00 11.04 156 PRO B CA 1
ATOM 5032 C C . PRO B 1 159 ? -27.490 42.283 49.363 1.00 10.03 156 PRO B C 1
ATOM 5033 O O . PRO B 1 159 ? -28.532 42.959 49.408 1.00 9.08 156 PRO B O 1
ATOM 5044 N N . THR B 1 160 ? -26.394 42.649 50.008 1.00 6.65 157 THR B N 1
ATOM 5045 C CA . THR B 1 160 ? -26.341 43.922 50.720 1.00 12.37 157 THR B CA 1
ATOM 5046 C C . THR B 1 160 ? -26.397 45.115 49.763 1.00 12.71 157 THR B C 1
ATOM 5047 O O . THR B 1 160 ? -27.063 46.115 50.064 1.00 8.75 157 THR B O 1
ATOM 5058 N N . VAL B 1 161 ? -25.622 45.071 48.659 1.00 13.12 158 VAL B N 1
ATOM 5059 C CA . VAL B 1 161 ? -25.716 46.102 47.623 1.00 12.91 158 VAL B CA 1
ATOM 5060 C C . VAL B 1 161 ? -27.149 46.237 47.143 1.00 11.32 158 VAL B C 1
ATOM 5061 O O . VAL B 1 161 ? -27.650 47.350 46.920 1.00 10.18 158 VAL B O 1
ATOM 5074 N N . GLY B 1 162 ? -27.815 45.105 46.915 1.00 12.08 159 GLY B N 1
ATOM 5075 C CA . GLY B 1 162 ? -29.214 45.155 46.488 1.00 13.88 159 GLY B CA 1
ATOM 5076 C C . GLY B 1 162 ? -30.133 45.814 47.510 1.00 4.84 159 GLY B C 1
ATOM 5077 O O . GLY B 1 162 ? -30.823 46.773 47.192 1.00 8.39 159 GLY B O 1
ATOM 5081 N N . ALA B 1 163 ? -30.094 45.344 48.769 1.00 5.28 160 ALA B N 1
ATOM 5082 C CA . ALA B 1 163 ? -30.886 45.879 49.862 1.00 11.26 160 ALA B CA 1
ATOM 5083 C C . ALA B 1 163 ? -30.696 47.385 50.023 1.00 9.39 160 ALA B C 1
ATOM 5084 O O . ALA B 1 163 ? -31.655 48.134 50.251 1.00 7.42 160 ALA B O 1
ATOM 5091 N N . PHE B 1 164 ? -29.451 47.829 50.037 1.00 6.39 161 PHE B N 1
ATOM 5092 C CA . PHE B 1 164 ? -29.229 49.247 50.293 1.00 5.96 161 PHE B CA 1
ATOM 5093 C C . PHE B 1 164 ? -29.448 50.112 49.077 1.00 5.25 161 PHE B C 1
ATOM 5094 O O . PHE B 1 164 ? -29.640 51.331 49.238 1.00 9.08 161 PHE B O 1
ATOM 5111 N N . SER B 1 165 ? -29.423 49.550 47.876 1.00 4.42 162 SER B N 1
ATOM 5112 C CA . SER B 1 165 ? -29.844 50.321 46.702 1.00 4.78 162 SER B CA 1
ATOM 5113 C C . SER B 1 165 ? -31.350 50.517 46.750 1.00 7.25 162 SER B C 1
ATOM 5114 O O . SER B 1 165 ? -31.869 51.609 46.466 1.00 7.03 162 SER B O 1
ATOM 5122 N N . PHE B 1 166 ? -32.042 49.431 47.042 1.00 5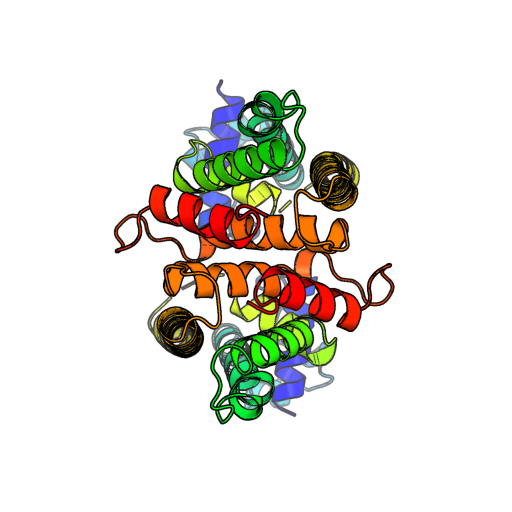.35 163 PHE B N 1
ATOM 5123 C CA . PHE B 1 166 ? -33.494 49.469 47.288 1.00 3.53 163 PHE B CA 1
ATOM 5124 C C . PHE B 1 166 ? -33.834 50.543 48.326 1.00 6.56 163 PHE B C 1
ATOM 5125 O O . PHE B 1 166 ? -34.627 51.462 48.068 1.00 9.96 163 PHE B O 1
ATOM 5142 N N . LEU B 1 167 ? -33.227 50.459 49.516 1.00 7.08 164 LEU B N 1
ATOM 5143 C CA . LEU B 1 167 ? -33.566 51.380 50.594 1.00 6.42 164 LEU B CA 1
ATOM 5144 C C . LEU B 1 167 ? -33.200 52.818 50.228 1.00 12.02 164 LEU B C 1
ATOM 5145 O O . LEU B 1 167 ? -33.970 53.735 50.493 1.00 7.36 164 LEU B O 1
ATOM 5161 N N . GLY B 1 168 ? -32.043 53.046 49.603 1.00 7.73 165 GLY B N 1
ATOM 5162 C CA . GLY B 1 168 ? -31.718 54.412 49.200 1.00 6.30 165 GLY B CA 1
ATOM 5163 C C . GLY B 1 168 ? -32.678 54.991 48.179 1.00 10.41 165 GLY B C 1
ATOM 5164 O O . GLY B 1 168 ? -33.043 56.161 48.272 1.00 10.02 165 GLY B O 1
ATOM 5168 N N . MET B 1 169 ? -33.141 54.180 47.226 1.00 8.74 166 MET B N 1
ATOM 5169 C CA . MET B 1 169 ? -34.070 54.717 46.249 1.00 5.20 166 MET B CA 1
ATOM 5170 C C . MET B 1 169 ? -35.369 55.122 46.936 1.00 6.55 166 MET B C 1
ATOM 5171 O O . MET B 1 169 ? -35.885 56.208 46.677 1.00 7.99 166 MET B O 1
ATOM 5185 N N . VAL B 1 170 ? -35.882 54.281 47.835 1.00 5.39 167 VAL B N 1
ATOM 5186 C CA . VAL B 1 170 ? -37.198 54.547 48.443 1.00 5.68 167 VAL B CA 1
ATOM 5187 C C . VAL B 1 170 ? -37.095 55.629 49.509 1.00 7.23 167 VAL B C 1
ATOM 5188 O O . VAL B 1 170 ? -37.940 56.530 49.573 1.00 10.69 167 VAL B O 1
ATOM 5201 N N . LEU B 1 171 ? -36.055 55.572 50.370 1.00 8.49 168 LEU B N 1
ATOM 5202 C CA . LEU B 1 171 ? -36.025 56.453 51.530 1.00 9.92 168 LEU B CA 1
ATOM 5203 C C . LEU B 1 171 ? -35.632 57.881 51.188 1.00 20.60 168 LEU B C 1
ATOM 5204 O O . LEU B 1 171 ? -35.848 58.778 52.016 1.00 14.00 168 LEU B O 1
ATOM 5220 N N . TRP B 1 172 ? -35.051 58.105 49.999 1.00 11.85 169 TRP B N 1
ATOM 5221 C CA . TRP B 1 172 ? -34.757 59.453 49.521 1.00 11.61 169 TRP B CA 1
ATOM 5222 C C . TRP B 1 172 ? -36.006 60.184 48.996 1.00 13.67 169 TRP B C 1
ATOM 5223 O O . TRP B 1 172 ? -35.972 61.417 48.858 1.00 10.00 169 TRP B O 1
ATOM 5244 N N . ILE B 1 173 ? -37.066 59.445 48.628 1.00 9.09 170 ILE B N 1
ATOM 5245 C CA . ILE B 1 173 ? -38.217 60.048 47.944 1.00 7.37 170 ILE B CA 1
ATOM 5246 C C . ILE B 1 173 ? -38.663 61.313 48.649 1.00 10.46 170 ILE B C 1
ATOM 5247 O O . ILE B 1 173 ? -38.869 62.346 47.997 1.00 11.78 170 ILE B O 1
ATOM 5263 N N . TYR B 1 174 ? -38.756 61.287 49.996 1.00 14.68 171 TYR B N 1
ATOM 5264 C CA . TYR B 1 174 ? -39.403 62.410 50.695 1.00 15.34 171 TYR B CA 1
ATOM 5265 C C . TYR B 1 174 ? -38.628 63.712 50.501 1.00 17.42 171 TYR B C 1
ATOM 5266 O O . TYR B 1 174 ? -39.191 64.803 50.654 1.00 15.18 171 TYR B O 1
ATOM 5284 N N . LYS B 1 175 ? -37.368 63.628 50.101 1.00 13.07 172 LYS B N 1
ATOM 5285 C CA . LYS B 1 175 ? -36.545 64.814 49.906 1.00 9.84 172 LYS B CA 1
ATOM 5286 C C . LYS B 1 175 ? -36.841 65.545 48.612 1.00 11.96 172 LYS B C 1
ATOM 5287 O O . LYS B 1 175 ? -36.519 66.734 48.516 1.00 17.68 172 LYS B O 1
ATOM 5306 N N . TRP B 1 176 ? -37.428 64.884 47.616 1.00 11.06 173 TRP B N 1
ATOM 5307 C CA . TRP B 1 176 ? -37.580 65.485 46.294 1.00 11.63 173 TRP B CA 1
ATOM 5308 C C . TRP B 1 176 ? -39.020 65.476 45.782 1.00 16.58 173 TRP B C 1
ATOM 5309 O O . TRP B 1 176 ? -39.419 66.352 45.004 1.00 16.25 173 TRP B O 1
ATOM 5330 N N . PHE B 1 177 ? -39.800 64.475 46.168 1.00 11.09 174 PHE B N 1
ATOM 5331 C CA . PHE B 1 177 ? -41.093 64.269 45.523 1.00 14.54 174 PHE B CA 1
ATOM 5332 C C . PHE B 1 177 ? -42.041 65.403 45.899 1.00 13.55 174 PHE B C 1
ATOM 5333 O O . PHE B 1 177 ? -42.190 65.725 47.082 1.00 13.34 174 PHE B O 1
ATOM 5350 N N . LYS B 1 178 ? -42.627 66.047 44.878 1.00 14.90 175 LYS B N 1
ATOM 5351 C CA . LYS B 1 178 ? -43.665 67.076 45.061 1.00 16.05 175 LYS B CA 1
ATOM 5352 C C . LYS B 1 178 ? -44.982 66.557 44.513 1.00 12.95 175 LYS B C 1
ATOM 5353 O O . LYS B 1 178 ? -45.088 66.356 43.296 1.00 15.23 175 LYS B O 1
ATOM 5372 N N . PRO B 1 179 ? -46.018 66.386 45.330 1.00 17.50 176 PRO B N 1
ATOM 5373 C CA . PRO B 1 179 ? -47.254 65.790 44.809 1.00 16.00 176 PRO B CA 1
ATOM 5374 C C . PRO B 1 179 ? -47.903 66.602 43.711 1.00 16.76 176 PRO B C 1
ATOM 5375 O O . PRO B 1 179 ? -48.657 66.049 42.896 1.00 20.63 176 PRO B O 1
ATOM 5386 N N . ASP B 1 180 ? -47.704 67.914 43.702 1.00 17.97 177 ASP B N 1
ATOM 5387 C CA . ASP B 1 180 ? -48.343 68.745 42.692 1.00 23.94 177 ASP B CA 1
ATOM 5388 C C . ASP B 1 180 ? -47.533 68.791 41.398 1.00 24.24 177 ASP B C 1
ATOM 5389 O O . ASP B 1 180 ? -47.907 69.502 40.461 1.00 25.14 177 ASP B O 1
ATOM 5398 N N . GLY B 1 181 ? -46.456 68.011 41.312 1.00 22.06 178 GLY B N 1
ATOM 5399 C CA . GLY B 1 181 ? -45.580 68.024 40.163 1.00 21.89 178 GLY B CA 1
ATOM 5400 C C . GLY B 1 181 ? -46.056 67.110 39.051 1.00 22.08 178 GLY B C 1
ATOM 5401 O O . GLY B 1 181 ? -47.147 66.538 39.086 1.00 17.29 178 GLY B O 1
ATOM 5405 N N . ARG B 1 182 ? -45.194 66.968 38.045 1.00 23.84 179 ARG B N 1
ATOM 5406 C CA . ARG B 1 182 ? -45.541 66.234 36.834 1.00 20.59 179 ARG B CA 1
ATOM 5407 C C . ARG B 1 182 ? -45.770 64.765 37.130 1.00 21.87 179 ARG B C 1
ATOM 5408 O O . ARG B 1 182 ? -46.758 64.162 36.685 1.00 17.24 179 ARG B O 1
ATOM 5429 N N . LEU B 1 183 ? -44.829 64.172 37.833 1.00 17.19 180 LEU B N 1
ATOM 5430 C CA . LEU B 1 183 ? -44.826 62.743 38.057 1.00 18.38 180 LEU B CA 1
ATOM 5431 C C . LEU B 1 183 ? -45.846 62.402 39.131 1.00 9.46 180 LEU B C 1
ATOM 5432 O O . LEU B 1 183 ? -45.984 63.116 40.121 1.00 12.62 180 LEU B O 1
ATOM 5448 N N . THR B 1 184 ? -46.572 61.309 38.929 1.00 16.45 181 THR B N 1
ATOM 5449 C CA . THR B 1 184 ? -47.448 60.801 39.966 1.00 11.58 181 THR B CA 1
ATOM 5450 C C . THR B 1 184 ? -46.704 59.758 40.807 1.00 9.91 181 THR B C 1
ATOM 5451 O O . THR B 1 184 ? -45.736 59.144 40.345 1.00 11.70 181 THR B O 1
ATOM 5462 N N . ASP B 1 185 ? -47.183 59.537 42.033 1.00 13.04 182 ASP B N 1
ATOM 5463 C CA . ASP B 1 185 ? -46.559 58.508 42.861 1.00 12.35 182 ASP B CA 1
ATOM 5464 C C . ASP B 1 185 ? -46.735 57.121 42.270 1.00 12.59 182 ASP B C 1
ATOM 5465 O O . ASP B 1 185 ? -45.842 56.281 42.426 1.00 8.61 182 ASP B O 1
ATOM 5474 N N . GLU B 1 186 ? -47.827 56.842 41.560 1.00 12.38 183 GLU B N 1
ATOM 5475 C CA . GLU B 1 186 ? -47.910 55.542 40.901 1.00 12.95 183 GLU B CA 1
ATOM 5476 C C . GLU B 1 186 ? -46.847 55.391 39.810 1.00 10.81 183 GLU B C 1
ATOM 5477 O O . GLU B 1 186 ? -46.317 54.297 39.603 1.00 11.85 183 GLU B O 1
ATOM 5489 N N . GLN B 1 187 ? -46.566 56.467 39.064 1.00 10.01 184 GLN B N 1
ATOM 5490 C CA . GLN B 1 187 ? -45.539 56.403 38.034 1.00 18.60 184 GLN B CA 1
ATOM 5491 C C . GLN B 1 187 ? -44.172 56.169 38.649 1.00 10.21 184 GLN B C 1
ATOM 5492 O O . GLN B 1 187 ? -43.351 55.474 38.069 1.00 11.39 184 GLN B O 1
ATOM 5506 N N . ILE B 1 188 ? -43.910 56.760 39.821 1.00 10.03 185 ILE B N 1
ATOM 5507 C CA . ILE B 1 188 ? -42.626 56.567 40.491 1.00 11.89 185 ILE B CA 1
ATOM 5508 C C . ILE B 1 188 ? -42.472 55.119 40.940 1.00 11.78 185 ILE B C 1
ATOM 5509 O O . ILE B 1 188 ? -41.406 54.498 40.780 1.00 10.84 185 ILE B O 1
ATOM 5525 N N . ALA B 1 189 ? -43.526 54.570 41.536 1.00 10.07 186 ALA B N 1
ATOM 5526 C CA . ALA B 1 189 ? -43.521 53.174 41.955 1.00 9.38 186 ALA B CA 1
ATOM 5527 C C . ALA B 1 189 ? -43.305 52.260 40.762 1.00 11.74 186 ALA B C 1
ATOM 5528 O O . ALA B 1 189 ? -42.447 51.364 40.792 1.00 8.72 186 ALA B O 1
ATOM 5535 N N . ASP B 1 190 ? -44.061 52.484 39.680 1.00 12.79 187 ASP B N 1
ATOM 5536 C CA . ASP B 1 190 ? -43.901 51.631 38.517 1.00 10.46 187 ASP B CA 1
ATOM 5537 C C . ASP B 1 190 ? -42.483 51.717 37.976 1.00 8.39 187 ASP B C 1
ATOM 5538 O O . ASP B 1 190 ? -41.893 50.698 37.631 1.00 13.27 187 ASP B O 1
ATOM 5547 N N . GLY B 1 191 ? -41.922 52.931 37.892 1.00 8.45 188 GLY B N 1
ATOM 5548 C CA . GLY B 1 191 ? -40.609 53.115 37.270 1.00 12.99 188 GLY B CA 1
ATOM 5549 C C . GLY B 1 191 ? -39.485 52.516 38.092 1.00 6.66 188 GLY B C 1
ATOM 5550 O O . GLY B 1 191 ? -38.692 51.741 37.581 1.00 13.67 188 GLY B O 1
ATOM 5554 N N . MET B 1 192 ? -39.445 52.847 39.380 1.00 6.78 189 MET B N 1
ATOM 5555 C CA . MET B 1 192 ? -38.490 52.273 40.322 1.00 5.71 189 MET B CA 1
ATOM 5556 C C . MET B 1 192 ? -38.492 50.745 40.335 1.00 8.33 189 MET B C 1
ATOM 5557 O O . MET B 1 192 ? -37.421 50.114 40.220 1.00 12.84 189 MET B O 1
ATOM 5571 N N . VAL B 1 193 ? -39.658 50.125 40.537 1.00 10.63 190 VAL B N 1
ATOM 5572 C CA . VAL B 1 193 ? -39.724 48.669 40.535 1.00 10.35 190 VAL B CA 1
ATOM 5573 C C . VAL B 1 193 ? -39.213 48.113 39.219 1.00 10.04 190 VAL B C 1
ATOM 5574 O O . VAL B 1 193 ? -38.489 47.109 39.194 1.00 12.18 190 VAL B O 1
ATOM 5587 N N . GLY B 1 194 ? -39.584 48.750 38.095 1.00 11.88 191 GLY B N 1
ATOM 5588 C CA . GLY B 1 194 ? -39.147 48.269 36.800 1.00 9.71 191 GLY B CA 1
ATOM 5589 C C . GLY B 1 194 ? -37.668 48.412 36.598 1.00 9.62 191 GLY B C 1
ATOM 5590 O O . GLY B 1 194 ? -37.084 47.676 35.794 1.00 23.07 191 GLY B O 1
ATOM 5594 N N . MET B 1 195 ? -37.049 49.351 37.310 1.00 12.49 192 MET B N 1
ATOM 5595 C CA . MET B 1 195 ? -35.609 49.553 37.174 1.00 8.83 192 MET B CA 1
ATOM 5596 C C . MET B 1 195 ? -34.830 48.450 37.864 1.00 12.22 192 MET B C 1
ATOM 5597 O O . MET B 1 195 ? -33.849 47.938 37.306 1.00 14.53 192 MET B O 1
ATOM 5611 N N . LEU B 1 196 ? -35.180 48.143 39.119 1.00 14.82 193 LEU B N 1
ATOM 5612 C CA . LEU B 1 196 ? -34.425 47.144 39.871 1.00 11.03 193 LEU B CA 1
ATOM 5613 C C . LEU B 1 196 ? -34.864 45.728 39.556 1.00 13.43 193 LEU B C 1
ATOM 5614 O O . LEU B 1 196 ? -34.068 44.794 39.677 1.00 12.80 193 LEU B O 1
ATOM 5630 N N . PHE B 1 197 ? -36.110 45.537 39.162 1.00 7.47 194 PHE B N 1
ATOM 5631 C CA . PHE B 1 197 ? -36.688 44.191 39.050 1.00 9.57 194 PHE B CA 1
ATOM 5632 C C . PHE B 1 197 ? -37.432 43.995 37.740 1.00 12.82 194 PHE B C 1
ATOM 5633 O O . PHE B 1 197 ? -38.629 43.667 37.733 1.00 17.98 194 PHE B O 1
ATOM 5650 N N . PRO B 1 198 ? -36.774 44.215 36.621 1.00 13.21 195 PRO B N 1
ATOM 5651 C CA . PRO B 1 198 ? -37.414 43.973 35.346 1.00 15.97 195 PRO B CA 1
ATOM 5652 C C . PRO B 1 198 ? -37.559 42.488 35.109 1.00 23.52 195 PRO B C 1
ATOM 5653 O O . PRO B 1 198 ? -36.870 41.680 35.750 1.00 18.59 195 PRO B O 1
ATOM 5664 N N . PRO B 1 199 ? -38.476 42.086 34.226 1.00 29.17 196 PRO B N 1
ATOM 5665 C CA . PRO B 1 199 ? -38.426 40.719 33.703 1.00 27.86 196 PRO B CA 1
ATOM 5666 C C . PRO B 1 199 ? -36.999 40.310 33.378 1.00 22.14 196 PRO B C 1
ATOM 5667 O O . PRO B 1 199 ? -36.268 41.011 32.662 1.00 27.42 196 PRO B O 1
ATOM 5678 N N . PHE B 1 200 ? -36.589 39.172 33.926 1.00 27.62 197 PHE B N 1
ATOM 5679 C CA . PHE B 1 200 ? -35.229 38.685 33.746 1.00 26.85 197 PHE B CA 1
ATOM 5680 C C . PHE B 1 200 ? -35.224 37.165 33.622 1.00 27.65 197 PHE B C 1
ATOM 5681 O O . PHE B 1 200 ? -34.532 36.630 32.760 1.00 38.89 197 PHE B O 1
#

B-factor: mean 20.36, std 9.76, range [2.96, 70.66]

Radius of gyration: 21.57 Å; Cα contacts (8 Å, |Δi|>4): 397; chains: 2; bounding box: 49×56×61 Å

Foldseek 3Di:
DLLVLLLLVLVCCVVQNLVRDALVNSCVSVVHDSVVSCVNPPGSVRSLLVLLVVLLVCCVVQACVVQVPPPQLLVSLLRRLLSLLCQCPPSRRNSSNVSNPVPVSVVVSVVSVVVQLVSQLVSLVVCCVVVQFPDDRSSCRSVVSVCLRNCCNVPDDCPDPDHSVNSSVVVSCVGGNGD/DLQVVLLLQVLVVCVVQHLVPDDLCNSQVSSVHHSVVVCVRAPHSVRSLCVLLVVLLVVCCVQQVVVQVPPPQLLVSVLSNLLSLQCCCVPNPRNSSNLSNVVCVVVSVVSVVVVLVSQLVSLVRCCVVVQFPRDRSNVLSVVSCVLRSCCNVDDDCVDDDHSVNSSVVVSCVRGNGD

Secondary structure (DSSP, 8-state):
-HHHHHHHHHHHHHHH-TTT--HHHHHHHTT--HHHHHHH--SHHHHHHHHHHHHHHHHIIIIIHHHTT--SHHHHHHHHHHHHHHHHHSTTTHHHHHHHH--HHHHHHHHHHHHHHHHHHHHHHHHHHTTSS----HHHHHHHHHHHHHGGGGT--TTSSS-HHHHHHHHHHHHS---/-HHHHHHHHHHHHHHHHTTTT--HHHHHHHTTS-HHHHHHH-SSHHHHHHHHHHHHHHHHIIIIIHHHTT--SHHHHHHHHHHHHHHHHHH-S-HHHHHHHH--HHHHHHHHHHHHHHHHHHHHHHHHTTSS----HHHHHHHHHHHHHTHHHH--TTSSS-HHHHHHHHHHHHS---

Sequence (357 aa):
RYRAILETAARLICDRGYEGTSMQEIAAACRMTKAGLYHHIQNKEQQLLFAIMNNYGMDLFEEQVLSRVQDIANPVEERLRACMRHNILLVTRGWSKEVIIILHEGETRAFIDARKKKYVDFLEEAFSQASQQGLIRPVDPTVGAFSFLGMVLWWIYKWFKPDGRLTDEQIADGMVGMLFPPFERYRAILETAARLICDRGYEGTSMQEIAAACRMTKAGLYHHIQNKEQLLFAIMNYGMDLFEEQVLSRVQDIANPPVERLRACMRHNILLVTRGWSKEVIIILHETRAFIDARKKKYVDFLEEAFSQASQQGLIRPVDPTVGAFSFLGMVLWIYKWFKPDGRLTDEQIADGMVGMLFPPF

Organism: Myxococcus xanthus (strain DK1622) (NCBI:txid246197)

Solvent-accessible surface area: 17186 Å² total; per-residue (Å²): 185,91,98,54,3,0,28,23,0,0,108,45,18,56,128,64,29,78,75,51,2,42,41,110,87,0,3,75,54,27,223,22,97,133,77,23,5,125,86,59,3,104,75,58,73,76,1,56,71,11,0,36,40,11,0,13,44,2,4,73,57,32,0,28,49,144,1,92,127,49,95,49,2,6,91,19,0,70,26,0,0,80,54,0,0,33,0,5,12,81,46,101,0,78,22,1,7,33,15,1,50,100,88,90,75,52,60,108,6,85,52,50,45,126,139,8,20,60,43,0,46,48,0,0,49,72,0,29,156,107,40,53,8,107,102,23,46,38,23,1,0,0,31,0,0,9,0,0,0,6,11,0,62,70,47,34,136,129,130,40,161,18,73,48,96,90,1,0,89,18,0,23,26,28,11,3,31,107,120,104,58,92,121,54,3,0,46,23,0,0,131,36,12,48,93,68,31,73,75,47,5,41,14,107,92,0,2,76,45,25,100,56,97,81,67,19,0,84,158,75,3,134,66,38,112,62,0,50,51,10,0,33,36,32,0,6,53,21,10,54,104,64,0,20,63,152,0,107,130,48,96,49,4,6,92,26,0,70,26,0,0,78,62,3,0,32,16,12,13,118,19,240,12,64,58,0,10,29,15,12,24,86,113,183,76,113,5,56,57,34,67,123,137,18,28,63,38,0,44,92,0,0,39,61,0,25,150,101,43,51,7,109,101,24,45,41,22,2,0,0,29,0,0,12,0,0,0,17,8,0,76,59,34,28,135,104,138,41,158,14,69,28,84,93,0,0,76,18,0,19,29,28,9,3,23,116,138